Protein AF-M0BZZ7-F1 (afdb_monomer_lite)

Organism: NCBI:txid1230457

Sequence (233 aa):
MEDMFDFDESTEPDYEISSDYCPDCGGKVLTECRNCQSNIQIEYNGPPYPNLTHIPDFCDSCGESYPWVDPVESEKQREGDFIEIDDTDIDGHFYPELVYEINLCYRVKADQAVLVLNRKLIENLIVDILRSVFSMDEIKLFYDIDNNRTHRLSKLIDNMKSRRSEIEKYGPSLDEDFFRAVDDLKYRGDASAHTIEDNPSQEDLESKSELATDVAKILFRLRTEAKTAHRTH

Structure (mmCIF, N/CA/C/O backbone):
data_AF-M0BZZ7-F1
#
_entry.id   AF-M0BZZ7-F1
#
loop_
_atom_site.group_PDB
_atom_site.id
_atom_site.type_symbol
_atom_site.label_atom_id
_atom_site.label_alt_id
_atom_site.label_comp_id
_atom_site.label_asym_id
_atom_site.label_entity_id
_atom_site.label_seq_id
_atom_site.pdbx_PDB_ins_code
_atom_site.Cartn_x
_atom_site.Cartn_y
_atom_site.Cartn_z
_atom_site.occupancy
_atom_site.B_iso_or_equiv
_atom_site.auth_seq_id
_atom_site.auth_comp_id
_atom_site.auth_asym_id
_atom_site.auth_atom_id
_atom_site.pdbx_PDB_model_num
ATOM 1 N N . MET A 1 1 ? -34.023 -46.786 -45.439 1.00 38.22 1 MET A N 1
ATOM 2 C CA . MET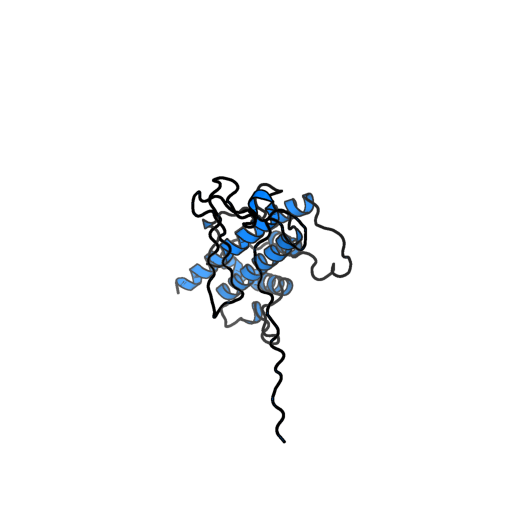 A 1 1 ? -32.734 -46.760 -46.145 1.00 38.22 1 MET A CA 1
ATOM 3 C C . MET A 1 1 ? -31.893 -45.814 -45.329 1.00 38.22 1 MET A C 1
ATOM 5 O O . MET A 1 1 ? -32.253 -44.651 -45.221 1.00 38.22 1 MET A O 1
ATOM 9 N N . GLU A 1 2 ? -31.008 -46.408 -44.542 1.00 38.56 2 GLU A N 1
ATOM 10 C CA . GLU A 1 2 ? -30.110 -45.740 -43.606 1.00 38.56 2 GLU A CA 1
ATOM 11 C C . GLU A 1 2 ? -28.989 -45.086 -44.414 1.00 38.56 2 GLU A C 1
ATOM 13 O O . GLU A 1 2 ? -28.354 -45.786 -45.190 1.00 38.56 2 GLU A O 1
ATOM 18 N N . ASP A 1 3 ? -28.753 -43.794 -44.216 1.00 36.62 3 ASP A N 1
ATOM 19 C CA . ASP A 1 3 ? -27.502 -43.110 -44.566 1.00 36.62 3 ASP A CA 1
ATOM 20 C C . ASP A 1 3 ? -27.155 -42.311 -43.299 1.00 36.62 3 ASP A C 1
ATOM 22 O O . ASP A 1 3 ? -27.855 -41.365 -42.942 1.00 36.62 3 ASP A O 1
ATOM 26 N N . MET A 1 4 ? -26.448 -42.913 -42.342 1.00 38.47 4 MET A N 1
ATOM 27 C CA . MET A 1 4 ? -24.990 -43.052 -42.248 1.00 38.47 4 MET A CA 1
ATOM 28 C C . MET A 1 4 ? -24.293 -41.686 -42.170 1.00 38.47 4 MET A C 1
ATOM 30 O O . MET A 1 4 ? -24.266 -40.912 -43.118 1.00 38.47 4 MET A O 1
ATOM 34 N N . PHE A 1 5 ? -23.807 -41.413 -40.960 1.00 41.47 5 PHE A N 1
ATOM 35 C CA . PHE A 1 5 ? -23.034 -40.256 -40.533 1.00 41.47 5 PHE A CA 1
ATOM 36 C C . PHE A 1 5 ? -21.806 -40.027 -41.424 1.00 41.47 5 PHE A C 1
ATOM 38 O O . PHE A 1 5 ? -20.986 -40.931 -41.532 1.00 41.47 5 PHE A O 1
ATOM 45 N N . ASP A 1 6 ? -21.625 -38.800 -41.913 1.00 37.53 6 ASP A N 1
ATOM 46 C CA . ASP A 1 6 ? -20.294 -38.223 -42.122 1.00 37.53 6 ASP A CA 1
ATOM 47 C C . ASP A 1 6 ? -20.111 -37.151 -41.044 1.00 37.53 6 ASP A C 1
ATOM 49 O O . ASP A 1 6 ? -20.591 -36.020 -41.148 1.00 37.53 6 ASP A O 1
ATOM 53 N N . PHE A 1 7 ? -19.504 -37.567 -39.932 1.00 38.31 7 PHE A N 1
ATOM 54 C CA . PHE A 1 7 ? -18.880 -36.648 -38.991 1.00 38.31 7 PHE A CA 1
ATOM 55 C C . PHE A 1 7 ? -17.643 -36.130 -39.723 1.00 38.31 7 PHE A C 1
ATOM 57 O O . PHE A 1 7 ? -16.728 -36.907 -39.981 1.00 38.31 7 PHE A O 1
ATOM 64 N N . ASP A 1 8 ? -17.659 -34.859 -40.120 1.00 38.16 8 ASP A N 1
ATOM 65 C CA . ASP A 1 8 ? -16.472 -34.165 -40.611 1.00 38.16 8 ASP A CA 1
ATOM 66 C C . ASP A 1 8 ? -15.436 -34.201 -39.481 1.00 38.16 8 ASP A C 1
ATOM 68 O O . ASP A 1 8 ? -15.545 -33.493 -38.476 1.00 38.16 8 ASP A O 1
ATOM 72 N N . GLU A 1 9 ? -14.518 -35.155 -39.594 1.00 43.09 9 GLU A N 1
ATOM 73 C CA . GLU A 1 9 ? -13.326 -35.290 -38.780 1.00 43.09 9 GLU A CA 1
ATOM 74 C C . GLU A 1 9 ? -12.488 -34.053 -39.086 1.00 43.09 9 GLU A C 1
ATOM 76 O O . GLU A 1 9 ? -11.687 -34.034 -40.019 1.00 43.09 9 GLU A O 1
ATOM 81 N N . SER A 1 10 ? -12.748 -32.976 -38.338 1.00 41.44 10 SER A N 1
ATOM 82 C CA . SER A 1 10 ? -11.927 -31.779 -38.351 1.00 41.44 10 SER A CA 1
ATOM 83 C C . SER A 1 10 ? -10.522 -32.214 -37.970 1.00 41.44 10 SER A C 1
ATOM 85 O O . SER A 1 10 ? -10.219 -32.389 -36.790 1.00 41.44 10 SER A O 1
ATOM 87 N N . THR A 1 11 ? -9.695 -32.451 -38.983 1.00 40.16 11 THR A N 1
ATOM 88 C CA . THR A 1 11 ? -8.266 -32.675 -38.857 1.00 40.16 11 THR A CA 1
ATOM 89 C C . THR A 1 11 ? -7.720 -31.501 -38.061 1.00 40.16 11 THR A C 1
ATOM 91 O O . THR A 1 11 ? -7.617 -30.388 -38.587 1.00 40.16 11 THR A O 1
ATOM 94 N N . GLU A 1 12 ? -7.448 -31.721 -36.774 1.00 46.97 12 GLU A N 1
ATOM 95 C CA . GLU A 1 12 ? -6.607 -30.806 -36.021 1.00 46.97 12 GLU A CA 1
ATOM 96 C C . GLU A 1 12 ? -5.313 -30.669 -36.827 1.00 46.97 12 GLU A C 1
ATOM 98 O O . GLU A 1 12 ? -4.784 -31.685 -37.292 1.00 46.97 12 GLU A O 1
ATOM 103 N N . PRO A 1 13 ? -4.842 -29.445 -37.107 1.00 37.53 13 PRO A N 1
ATOM 104 C CA . PRO A 1 13 ? -3.592 -29.297 -37.818 1.00 37.53 13 PRO A CA 1
ATOM 105 C C . PRO A 1 13 ? -2.507 -29.950 -36.963 1.00 37.53 13 PRO A C 1
ATOM 107 O O . PRO A 1 13 ? -2.201 -29.466 -35.873 1.00 37.53 13 PRO A O 1
ATOM 110 N N . ASP A 1 14 ? -1.949 -31.053 -37.464 1.00 37.12 14 ASP A N 1
ATOM 111 C CA . ASP A 1 14 ? -0.650 -31.555 -37.040 1.00 37.12 14 ASP A CA 1
ATOM 112 C C . ASP A 1 14 ? 0.314 -30.379 -37.205 1.00 37.12 14 ASP A C 1
ATOM 114 O O . ASP A 1 14 ? 0.729 -30.032 -38.314 1.00 37.12 14 ASP A O 1
ATOM 118 N N . TYR A 1 15 ? 0.617 -29.695 -36.103 1.00 44.78 15 TYR A N 1
ATOM 119 C CA . TYR A 1 15 ? 1.704 -28.735 -36.068 1.00 44.78 15 TYR A CA 1
ATOM 120 C C . TYR A 1 15 ? 2.994 -29.552 -36.163 1.00 44.78 15 TYR A C 1
ATOM 122 O O . TYR A 1 15 ? 3.644 -29.838 -35.159 1.00 44.78 15 TYR A O 1
ATOM 130 N N . GLU A 1 16 ? 3.370 -29.956 -37.378 1.00 41.53 16 GLU A N 1
ATOM 131 C CA . GLU A 1 16 ? 4.751 -30.303 -37.676 1.00 41.53 16 GLU A CA 1
ATOM 132 C C . GLU A 1 16 ? 5.584 -29.053 -37.371 1.00 41.53 16 GLU A C 1
ATOM 134 O O . GLU A 1 16 ? 5.691 -28.129 -38.179 1.00 41.53 16 GLU A O 1
ATOM 139 N N . ILE A 1 17 ? 6.169 -29.004 -36.171 1.00 50.66 17 ILE A N 1
ATOM 140 C CA . ILE A 1 17 ? 7.200 -28.035 -35.790 1.00 50.66 17 ILE A CA 1
ATOM 141 C C . ILE A 1 17 ? 8.468 -28.413 -36.575 1.00 50.66 17 ILE A C 1
ATOM 143 O O . ILE A 1 17 ? 9.428 -28.953 -36.039 1.00 50.66 17 ILE A O 1
ATOM 147 N N . SER A 1 18 ? 8.427 -28.220 -37.892 1.00 51.53 18 SER A N 1
ATOM 148 C CA . SER A 1 18 ? 9.493 -28.560 -38.840 1.00 51.53 18 SER A CA 1
ATOM 149 C C . SER A 1 18 ? 10.067 -27.318 -39.526 1.00 51.53 18 SER A C 1
ATOM 151 O O . SER A 1 18 ? 10.834 -27.436 -40.485 1.00 51.53 18 SER A O 1
ATOM 153 N N . SER A 1 19 ? 9.714 -26.113 -39.081 1.00 62.06 19 SER A N 1
ATOM 154 C CA . SER A 1 19 ? 10.318 -24.893 -39.604 1.00 62.06 19 SER A CA 1
ATOM 155 C C . SER A 1 19 ? 11.279 -24.289 -38.588 1.00 62.06 19 SER A C 1
ATOM 157 O O . SER A 1 19 ? 10.903 -23.944 -37.472 1.00 62.06 19 SER A O 1
ATOM 159 N N . ASP A 1 20 ? 12.516 -24.045 -39.031 1.00 78.19 20 ASP A N 1
ATOM 160 C CA . ASP A 1 20 ? 13.512 -23.221 -38.325 1.00 78.19 20 ASP A CA 1
ATOM 161 C C . ASP A 1 20 ? 13.026 -21.773 -38.079 1.00 78.19 20 ASP A C 1
ATOM 163 O O . ASP A 1 20 ? 13.721 -20.971 -37.454 1.00 78.19 20 ASP A O 1
ATOM 167 N N . TYR A 1 21 ? 11.831 -21.421 -38.563 1.00 81.06 21 TYR A N 1
ATOM 168 C CA . TYR A 1 21 ? 11.241 -20.091 -38.548 1.00 81.06 21 TYR A CA 1
ATOM 169 C C . TYR A 1 21 ? 9.755 -20.142 -38.172 1.00 81.06 21 TYR A C 1
ATOM 171 O O . TYR A 1 21 ? 9.046 -21.070 -38.547 1.00 81.06 21 TYR A O 1
ATOM 179 N N . CYS A 1 22 ? 9.273 -19.126 -37.463 1.00 74.25 22 CYS A N 1
ATOM 180 C CA . CYS A 1 22 ? 7.873 -18.947 -37.100 1.00 74.25 22 CYS A CA 1
ATOM 181 C C . CYS A 1 22 ? 7.016 -18.741 -38.364 1.00 74.25 22 CYS A C 1
ATOM 183 O O . CYS A 1 22 ? 7.342 -17.854 -39.160 1.00 74.25 22 CYS A O 1
ATOM 185 N N . PRO A 1 23 ? 5.923 -19.500 -38.553 1.00 73.56 23 PRO A N 1
ATOM 186 C CA . PRO A 1 23 ? 5.068 -19.374 -39.733 1.00 73.56 23 PRO A CA 1
ATOM 187 C C . PRO A 1 23 ? 4.336 -18.024 -39.807 1.00 73.56 23 PRO A C 1
ATOM 189 O O . PRO A 1 23 ? 4.059 -17.553 -40.908 1.00 73.56 23 PRO A O 1
ATOM 192 N N . ASP A 1 24 ? 4.082 -17.372 -38.667 1.00 71.62 24 ASP A N 1
ATOM 193 C CA . ASP A 1 24 ? 3.325 -16.114 -38.614 1.00 71.62 24 ASP A CA 1
ATOM 194 C C . ASP A 1 24 ? 4.187 -14.877 -38.897 1.00 71.62 24 ASP A C 1
ATOM 196 O O . ASP A 1 24 ? 3.752 -13.949 -39.579 1.00 71.62 24 ASP A O 1
ATOM 200 N N . CYS A 1 25 ? 5.416 -14.837 -38.368 1.00 81.94 25 CYS A N 1
ATOM 201 C CA . CYS A 1 25 ? 6.279 -13.651 -38.450 1.00 81.94 25 CYS A CA 1
ATOM 202 C C . CYS A 1 25 ? 7.596 -13.866 -39.211 1.00 81.94 25 CYS A C 1
ATOM 204 O O . CYS A 1 25 ? 8.321 -12.903 -39.457 1.00 81.94 25 CYS A O 1
ATOM 206 N N . GLY A 1 26 ? 7.939 -15.108 -39.570 1.00 81.50 26 GLY A N 1
ATOM 207 C CA . GLY A 1 26 ? 9.178 -15.451 -40.276 1.00 81.50 26 GLY A CA 1
ATOM 208 C C . GLY A 1 26 ? 10.458 -15.340 -39.438 1.00 81.50 26 GLY A C 1
ATOM 209 O O . GLY A 1 26 ? 11.553 -15.472 -39.982 1.00 81.50 26 GLY A O 1
ATOM 210 N N . GLY A 1 27 ? 10.361 -15.083 -38.129 1.00 78.31 27 GLY A N 1
ATOM 211 C CA . GLY A 1 27 ? 11.512 -15.034 -37.219 1.00 78.31 27 GLY A CA 1
ATOM 212 C C . GLY A 1 27 ? 12.055 -16.428 -36.892 1.00 78.31 27 GLY A C 1
ATOM 213 O O . GLY A 1 27 ? 11.283 -17.375 -36.824 1.00 78.31 27 GLY A O 1
ATOM 214 N N . LYS A 1 28 ? 13.370 -16.578 -36.678 1.00 82.75 28 LYS A N 1
ATOM 215 C CA . LYS A 1 28 ? 13.983 -17.880 -36.350 1.00 82.75 28 LYS A CA 1
ATOM 216 C C . LYS A 1 28 ? 13.464 -18.403 -35.002 1.00 82.75 28 LYS A C 1
ATOM 218 O O . LYS A 1 28 ? 13.494 -17.653 -34.025 1.00 82.75 28 LYS A O 1
ATOM 223 N N . VAL A 1 29 ? 13.026 -19.662 -34.936 1.00 82.81 29 VAL A N 1
ATOM 224 C CA . VAL A 1 29 ? 12.581 -20.272 -33.671 1.00 82.81 29 VAL A CA 1
ATOM 225 C C . VAL A 1 29 ? 13.766 -20.518 -32.736 1.00 82.81 29 VAL A C 1
ATOM 227 O O . VAL A 1 29 ? 14.888 -20.782 -33.179 1.00 82.81 29 VAL A O 1
ATOM 230 N N . LEU A 1 30 ? 13.531 -20.396 -31.429 1.00 83.62 30 LEU A N 1
ATOM 231 C CA . LEU A 1 30 ? 14.541 -20.683 -30.417 1.00 83.62 30 LEU A CA 1
ATOM 232 C C . LEU A 1 30 ? 14.447 -22.157 -30.008 1.00 83.62 30 LEU A C 1
ATOM 234 O O . LEU A 1 30 ? 13.528 -22.535 -29.291 1.00 83.62 30 LEU A O 1
ATOM 238 N N . THR A 1 31 ? 15.397 -22.973 -30.459 1.00 85.12 31 THR A N 1
ATOM 239 C CA . THR A 1 31 ? 15.482 -24.412 -30.137 1.00 85.12 31 THR A CA 1
ATOM 240 C C . THR A 1 31 ? 16.620 -24.748 -29.172 1.00 85.12 31 THR A C 1
ATOM 242 O O . THR A 1 31 ? 16.663 -25.845 -28.620 1.00 85.12 31 THR A O 1
ATOM 245 N N . GLU A 1 32 ? 17.527 -23.797 -28.930 1.00 89.25 32 GLU A N 1
ATOM 246 C CA . GLU A 1 32 ? 18.721 -23.949 -28.094 1.00 89.25 32 GLU A CA 1
ATOM 247 C C . GLU A 1 32 ? 18.892 -22.755 -27.143 1.00 89.25 32 GLU A C 1
ATOM 249 O O . GLU A 1 32 ? 18.519 -21.618 -27.453 1.00 89.25 32 GLU A O 1
ATOM 254 N N . CYS A 1 33 ? 19.499 -22.996 -25.981 1.00 86.56 33 CYS A N 1
ATOM 255 C CA . CYS A 1 33 ? 19.892 -21.948 -25.047 1.00 86.56 33 CYS A CA 1
ATOM 256 C C . CYS A 1 33 ? 20.929 -21.012 -25.685 1.00 86.56 33 CYS A C 1
ATOM 258 O O . CYS A 1 33 ? 21.978 -21.451 -26.150 1.00 86.56 33 CYS A O 1
ATOM 260 N N . ARG A 1 34 ? 20.689 -19.696 -25.640 1.00 88.50 34 ARG A N 1
ATOM 261 C CA . ARG A 1 34 ? 21.625 -18.701 -26.197 1.00 88.50 34 ARG A CA 1
ATOM 262 C C . ARG A 1 34 ? 22.960 -18.624 -25.447 1.00 88.50 34 ARG A C 1
ATOM 264 O O . ARG A 1 34 ? 23.932 -18.163 -26.036 1.00 88.50 34 ARG A O 1
ATOM 271 N N . ASN A 1 35 ? 23.000 -19.051 -24.182 1.00 90.81 35 ASN A N 1
ATOM 272 C CA . ASN A 1 35 ? 24.203 -19.013 -23.348 1.00 90.81 35 ASN A CA 1
ATOM 273 C C . ASN A 1 35 ? 25.066 -20.276 -23.532 1.00 90.81 35 ASN A C 1
ATOM 275 O O . ASN A 1 35 ? 26.229 -20.185 -23.914 1.00 90.81 35 ASN A O 1
ATOM 279 N N . CYS A 1 36 ? 24.495 -21.467 -23.317 1.00 92.38 36 CYS A N 1
ATOM 280 C CA . CYS A 1 36 ? 25.254 -22.726 -23.327 1.00 92.38 36 CYS A CA 1
ATOM 281 C C . CYS A 1 36 ? 24.997 -23.635 -24.540 1.00 92.38 36 CYS A C 1
ATOM 283 O O . CYS A 1 36 ? 25.601 -24.702 -24.620 1.00 92.38 36 CYS A O 1
ATOM 285 N N . GLN A 1 37 ? 24.121 -23.233 -25.469 1.00 92.31 37 GLN A N 1
ATOM 286 C CA . GLN A 1 37 ? 23.780 -23.972 -26.697 1.00 92.31 37 GLN A CA 1
ATOM 287 C C . GLN A 1 37 ? 23.136 -25.350 -26.467 1.00 92.31 37 GLN A C 1
ATOM 289 O O . GLN A 1 37 ? 22.999 -26.134 -27.401 1.00 92.31 37 GLN A O 1
ATOM 294 N N . SER A 1 38 ? 22.705 -25.672 -25.242 1.00 90.50 38 SER A N 1
ATOM 295 C CA . SER A 1 38 ? 21.942 -26.897 -24.996 1.00 90.50 38 SER A CA 1
ATOM 296 C C . SER A 1 38 ? 20.542 -26.795 -25.603 1.00 90.50 38 SER A C 1
ATOM 298 O O . SER A 1 38 ? 19.893 -25.750 -25.500 1.00 90.50 38 SER A O 1
ATOM 300 N N . ASN A 1 39 ? 20.049 -27.893 -26.176 1.00 88.31 39 ASN A N 1
ATOM 301 C CA . ASN A 1 39 ? 18.677 -27.980 -26.678 1.00 88.31 39 ASN A CA 1
ATOM 302 C C . ASN A 1 39 ? 17.661 -27.704 -25.566 1.00 88.31 39 ASN A C 1
ATOM 304 O O . ASN A 1 39 ? 17.775 -28.255 -24.468 1.00 88.31 39 ASN A O 1
ATOM 308 N N . ILE A 1 40 ? 16.657 -26.886 -25.874 1.00 83.81 40 ILE A N 1
ATOM 309 C CA . ILE A 1 40 ? 15.562 -26.570 -24.955 1.00 83.81 40 ILE A CA 1
ATOM 310 C C . ILE A 1 40 ? 14.683 -27.810 -24.815 1.00 83.81 40 ILE A C 1
ATOM 312 O O . ILE A 1 40 ? 14.158 -28.318 -25.806 1.00 83.81 40 ILE A O 1
ATOM 316 N N . GLN A 1 41 ? 14.556 -28.320 -23.591 1.00 78.69 41 GLN A N 1
ATOM 317 C CA . GLN A 1 41 ? 13.710 -29.472 -23.302 1.00 78.69 41 GLN A CA 1
ATOM 318 C C . GLN A 1 41 ? 12.286 -28.979 -23.053 1.00 78.69 41 GLN A C 1
ATOM 320 O O . GLN A 1 41 ? 12.012 -28.324 -22.054 1.00 78.69 41 GLN A O 1
ATOM 325 N N . ILE A 1 42 ? 11.378 -29.260 -23.983 1.00 68.50 42 ILE A N 1
ATOM 326 C CA . ILE A 1 42 ? 9.955 -28.971 -23.805 1.00 68.50 42 ILE A CA 1
ATOM 327 C C . ILE A 1 42 ? 9.288 -30.272 -23.369 1.00 68.50 42 ILE A C 1
ATOM 329 O O . ILE A 1 42 ? 9.230 -31.234 -24.138 1.00 68.50 42 ILE A O 1
ATOM 333 N N . GLU A 1 43 ? 8.798 -30.313 -22.132 1.00 61.66 43 GLU A N 1
ATOM 334 C CA . GLU A 1 43 ? 8.023 -31.452 -21.651 1.00 61.66 43 GLU A CA 1
ATOM 335 C C . GLU A 1 43 ? 6.611 -31.389 -22.241 1.00 61.66 43 GLU A C 1
ATOM 337 O O . GLU A 1 43 ? 5.784 -30.547 -21.876 1.00 61.66 43 GLU A O 1
ATOM 342 N N . TYR A 1 44 ? 6.325 -32.295 -23.177 1.00 57.00 44 TYR A N 1
ATOM 343 C CA . TYR A 1 44 ? 4.964 -32.522 -23.640 1.00 57.00 44 TYR A CA 1
ATOM 344 C C . TYR A 1 44 ? 4.215 -33.357 -22.601 1.00 57.00 44 TYR A C 1
ATOM 346 O O . TYR A 1 44 ? 4.309 -34.587 -22.564 1.00 57.00 44 TYR A O 1
ATOM 354 N N . ASN A 1 45 ? 3.452 -32.678 -21.751 1.00 54.94 45 ASN A N 1
ATOM 355 C CA . ASN A 1 45 ? 2.503 -33.328 -20.864 1.00 54.94 45 ASN A CA 1
ATOM 356 C C . ASN A 1 45 ? 1.252 -33.667 -21.679 1.00 54.94 45 ASN A C 1
ATOM 358 O O . ASN A 1 45 ? 0.381 -32.825 -21.880 1.00 54.94 45 ASN A O 1
ATOM 362 N N . GLY A 1 46 ? 1.197 -34.897 -22.197 1.00 50.62 46 GLY A N 1
ATOM 363 C CA . GLY A 1 46 ? 0.045 -35.408 -22.942 1.00 50.62 46 GLY A CA 1
ATOM 364 C C . GLY A 1 46 ? -1.291 -35.299 -22.180 1.00 50.62 46 GLY A C 1
ATOM 365 O O . GLY A 1 46 ? -1.329 -34.891 -21.015 1.00 50.62 46 GLY A O 1
ATOM 366 N N . PRO A 1 47 ? -2.423 -35.659 -22.816 1.00 47.06 47 PRO A N 1
ATOM 367 C CA . PRO A 1 47 ? -3.758 -35.519 -22.228 1.00 47.06 47 PRO A CA 1
ATOM 368 C C . PRO A 1 47 ? -3.840 -36.083 -20.792 1.00 47.06 47 PRO A C 1
ATOM 370 O O . PRO A 1 47 ? -3.267 -37.139 -20.512 1.00 47.06 47 PRO A O 1
ATOM 373 N N . PRO A 1 48 ? -4.550 -35.393 -19.873 1.00 49.72 48 PRO A N 1
ATOM 374 C CA . PRO A 1 48 ? -5.762 -34.611 -20.135 1.00 49.72 48 PRO A CA 1
ATOM 375 C C . PRO A 1 48 ? -5.554 -33.095 -20.293 1.00 49.72 48 PRO A C 1
ATOM 377 O O . PRO A 1 48 ? -6.541 -32.364 -20.331 1.00 49.72 48 PRO A O 1
ATOM 380 N N . TYR A 1 49 ? -4.313 -32.612 -20.402 1.00 50.25 49 TYR A N 1
ATOM 381 C CA . TYR A 1 49 ? -4.014 -31.179 -20.506 1.00 50.25 49 TYR A CA 1
ATOM 382 C C . TYR A 1 49 ? -3.379 -30.800 -21.858 1.00 50.25 49 TYR A C 1
ATOM 384 O O . TYR A 1 49 ? -2.245 -30.334 -21.882 1.00 50.25 49 TYR A O 1
ATOM 392 N N . PRO A 1 50 ? -4.097 -30.940 -22.992 1.00 45.44 50 PRO A N 1
ATOM 393 C CA . PRO A 1 50 ? -3.549 -30.665 -24.329 1.00 45.44 50 PRO A CA 1
ATOM 394 C C . PRO A 1 50 ? -3.088 -29.209 -24.538 1.00 45.44 50 PRO A C 1
ATOM 396 O O . PRO A 1 50 ? -2.380 -28.930 -25.496 1.00 45.44 50 PRO A O 1
ATOM 399 N N . ASN A 1 51 ? -3.448 -28.293 -23.630 1.00 49.69 51 ASN A N 1
ATOM 400 C CA . ASN A 1 51 ? -3.132 -26.865 -23.715 1.00 49.69 51 ASN A CA 1
ATOM 401 C C . ASN A 1 51 ? -2.045 -26.398 -22.728 1.00 49.69 51 ASN A C 1
ATOM 403 O O . ASN A 1 51 ? -1.846 -25.194 -22.585 1.00 49.69 51 ASN A O 1
ATOM 407 N N . LEU A 1 52 ? -1.373 -27.306 -22.012 1.00 46.31 52 LEU A N 1
ATOM 408 C CA . LEU A 1 52 ? -0.296 -26.953 -21.080 1.00 46.31 52 LEU A CA 1
ATOM 409 C C . LEU A 1 52 ? 1.037 -27.519 -21.570 1.00 46.31 52 LEU A C 1
ATOM 411 O O . LEU A 1 52 ? 1.605 -28.435 -20.977 1.00 46.31 52 LEU A O 1
ATOM 415 N N . THR A 1 53 ? 1.553 -26.946 -22.655 1.00 57.91 53 THR A N 1
ATOM 416 C CA . THR A 1 53 ? 2.976 -27.064 -22.974 1.00 57.91 53 THR A CA 1
ATOM 417 C C . THR A 1 53 ? 3.746 -26.347 -21.867 1.00 57.91 53 THR A C 1
ATOM 419 O O . THR A 1 53 ? 3.675 -25.122 -21.766 1.00 57.91 53 THR A O 1
ATOM 422 N N . HIS A 1 54 ? 4.439 -27.090 -21.000 1.00 66.38 54 HIS A N 1
ATOM 423 C CA . HIS A 1 54 ? 5.295 -26.477 -19.988 1.00 66.38 54 HIS A CA 1
ATOM 424 C C . HIS A 1 54 ? 6.575 -26.005 -20.679 1.00 66.38 54 HIS A C 1
ATOM 426 O O . HIS A 1 54 ? 7.498 -26.783 -20.920 1.00 66.38 54 HIS A O 1
ATOM 432 N N . ILE A 1 55 ? 6.597 -24.731 -21.063 1.00 75.38 55 ILE A N 1
ATOM 433 C CA . ILE A 1 55 ? 7.802 -24.088 -21.574 1.00 75.38 55 ILE A CA 1
ATOM 434 C C . ILE A 1 55 ? 8.698 -23.810 -20.356 1.00 75.38 55 ILE A C 1
ATOM 436 O O . ILE A 1 55 ? 8.240 -23.134 -19.436 1.00 75.38 55 ILE A O 1
ATOM 440 N N . PRO A 1 56 ? 9.931 -24.345 -20.294 1.00 80.00 56 PRO A N 1
ATOM 441 C CA . PRO A 1 56 ? 10.802 -24.141 -19.143 1.00 80.00 56 PRO A CA 1
ATOM 442 C C . PRO A 1 56 ? 11.211 -22.673 -19.033 1.00 80.00 56 PRO A C 1
ATOM 444 O O . PRO A 1 56 ? 11.527 -22.035 -20.035 1.00 80.00 56 PRO A O 1
ATOM 447 N N . ASP A 1 57 ? 11.254 -22.150 -17.814 1.00 83.75 57 ASP A N 1
ATOM 448 C CA . ASP A 1 57 ? 11.707 -20.785 -17.548 1.00 83.75 57 ASP A CA 1
ATOM 449 C C . ASP A 1 57 ? 13.244 -20.674 -17.639 1.00 83.75 57 ASP A C 1
ATOM 451 O O . ASP A 1 57 ? 13.814 -19.755 -18.232 1.00 83.75 57 ASP A O 1
ATOM 455 N N . PHE A 1 58 ? 13.952 -21.674 -17.125 1.00 87.69 58 PHE A N 1
ATOM 456 C CA . PHE A 1 58 ? 15.410 -21.676 -17.063 1.00 87.69 58 PHE A CA 1
ATOM 457 C C . PHE A 1 58 ? 15.987 -22.843 -17.849 1.00 87.69 58 PHE A C 1
ATOM 459 O O . PHE A 1 58 ? 15.376 -23.900 -17.983 1.00 87.69 58 PHE A O 1
ATOM 466 N N . CYS A 1 59 ? 17.198 -22.657 -18.360 1.00 87.25 59 CYS A N 1
ATOM 467 C CA . CYS A 1 59 ? 17.933 -23.704 -19.042 1.00 87.25 59 CYS A CA 1
ATOM 468 C C . CYS A 1 59 ? 18.352 -24.811 -18.065 1.00 87.25 59 CYS A C 1
ATOM 470 O O . CYS A 1 59 ? 19.146 -24.559 -17.160 1.00 87.25 59 CYS A O 1
ATOM 472 N N . ASP A 1 60 ? 17.940 -26.056 -18.312 1.00 86.25 60 ASP A N 1
ATOM 473 C CA . ASP A 1 60 ? 18.303 -27.213 -17.472 1.00 86.25 60 ASP A CA 1
ATOM 474 C C . ASP A 1 60 ? 19.815 -27.467 -17.384 1.00 86.25 60 ASP A C 1
ATOM 476 O O . ASP A 1 60 ? 20.304 -28.081 -16.437 1.00 86.25 60 ASP A O 1
ATOM 480 N N . SER A 1 61 ? 20.576 -27.020 -18.388 1.00 90.38 61 SER A N 1
ATOM 481 C CA . SER A 1 61 ? 22.023 -27.252 -18.445 1.00 90.38 61 SER A CA 1
ATOM 482 C C . SER A 1 61 ? 22.843 -26.173 -17.739 1.00 90.38 61 SER A C 1
ATOM 484 O O . SER A 1 61 ? 23.866 -26.497 -17.139 1.00 90.38 61 SER A O 1
ATOM 486 N N . CYS A 1 62 ? 22.453 -24.896 -17.830 1.00 90.75 62 CYS A N 1
ATOM 487 C CA . CYS A 1 62 ? 23.257 -23.786 -17.293 1.00 90.75 62 CYS A CA 1
ATOM 488 C C . CYS A 1 62 ? 22.520 -22.854 -16.324 1.00 90.75 62 CYS A C 1
ATOM 490 O O . CYS A 1 62 ? 23.162 -21.984 -15.745 1.00 90.75 62 CYS A O 1
ATOM 492 N N . GLY A 1 63 ? 21.209 -23.016 -16.146 1.00 86.31 63 GLY A N 1
ATOM 493 C CA . GLY A 1 63 ? 20.382 -22.194 -15.261 1.00 86.31 63 GLY A CA 1
ATOM 494 C C . GLY A 1 63 ? 20.073 -20.786 -15.778 1.00 86.31 63 GLY A C 1
ATOM 495 O O . GLY A 1 63 ? 19.418 -20.026 -15.074 1.00 86.31 63 GLY A O 1
ATOM 496 N N . GLU A 1 64 ? 20.523 -20.425 -16.984 1.00 86.44 64 GLU A N 1
ATOM 497 C CA . GLU A 1 64 ? 20.203 -19.127 -17.591 1.00 86.44 64 GLU A CA 1
ATOM 498 C C . GLU A 1 64 ? 18.703 -19.029 -17.872 1.00 86.44 64 GLU A C 1
ATOM 500 O O . GLU A 1 64 ? 18.112 -19.984 -18.383 1.00 86.44 64 GLU A O 1
ATOM 505 N N . SER A 1 65 ? 18.102 -17.876 -17.590 1.00 85.31 65 SER A N 1
ATOM 506 C CA . SER A 1 65 ? 16.720 -17.600 -17.969 1.00 85.31 65 SER A CA 1
ATOM 507 C C . SER A 1 65 ? 16.564 -17.555 -19.492 1.00 85.31 65 SER A C 1
ATOM 509 O O . SER A 1 65 ? 17.414 -17.041 -20.227 1.00 85.31 65 SER A O 1
ATOM 511 N N . TYR A 1 66 ? 15.463 -18.105 -19.994 1.00 85.25 66 TYR A N 1
ATOM 512 C CA . TYR A 1 66 ? 15.107 -17.964 -21.401 1.00 85.25 66 TYR A CA 1
ATOM 513 C C . TYR A 1 66 ? 14.496 -16.586 -21.695 1.00 85.25 66 TYR A C 1
ATOM 515 O O . TYR A 1 66 ? 14.004 -15.929 -20.786 1.00 85.25 66 TYR A O 1
ATOM 523 N N . PRO A 1 67 ? 14.465 -16.130 -22.965 1.00 75.38 67 PRO A N 1
ATOM 524 C CA . PRO A 1 67 ? 13.971 -14.791 -23.307 1.00 75.38 67 PRO A CA 1
ATOM 525 C C . PRO A 1 67 ? 12.497 -14.513 -22.969 1.00 75.38 67 PRO A C 1
ATOM 527 O O . PRO A 1 67 ? 12.097 -13.357 -22.988 1.00 75.38 67 PRO A O 1
ATOM 530 N N . TRP A 1 68 ? 11.686 -15.552 -22.743 1.00 75.62 68 TRP A N 1
ATOM 531 C CA . TRP A 1 68 ? 10.288 -15.423 -22.307 1.00 75.62 68 TRP A CA 1
ATOM 532 C C . TRP A 1 68 ? 10.131 -15.402 -20.790 1.00 75.62 68 TRP A C 1
ATOM 534 O O . TRP A 1 68 ? 9.061 -15.039 -20.307 1.00 75.62 68 TRP A O 1
ATOM 544 N N . VAL A 1 69 ? 11.173 -15.779 -20.044 1.00 75.25 69 VAL A N 1
ATOM 545 C CA . VAL A 1 69 ? 11.264 -15.405 -18.637 1.00 75.25 69 VAL A CA 1
ATOM 546 C C . VAL A 1 69 ? 11.569 -13.939 -18.650 1.00 75.25 69 VAL A C 1
ATOM 548 O O . VAL A 1 69 ? 12.726 -13.546 -18.754 1.00 75.25 69 VAL A O 1
ATOM 551 N N . ASP A 1 70 ? 10.493 -13.168 -18.645 1.00 62.22 70 ASP A N 1
ATOM 552 C CA . ASP A 1 70 ? 10.496 -11.728 -18.525 1.00 62.22 70 ASP A CA 1
ATOM 553 C C . ASP A 1 70 ? 11.274 -11.388 -17.250 1.00 62.22 70 ASP A C 1
ATOM 555 O O . ASP A 1 70 ? 10.749 -11.554 -16.139 1.00 62.22 70 ASP A O 1
ATOM 559 N N . PRO A 1 71 ? 12.560 -10.998 -17.337 1.00 62.84 71 PRO A N 1
ATOM 560 C CA . PRO A 1 71 ? 13.225 -10.485 -16.177 1.00 62.84 71 PRO A CA 1
ATOM 561 C C . PRO A 1 71 ? 12.609 -9.105 -16.083 1.00 62.84 71 PRO A C 1
ATOM 563 O O . PRO A 1 71 ? 13.051 -8.170 -16.738 1.00 62.84 71 PRO A O 1
ATOM 566 N N . VAL A 1 72 ? 11.605 -8.940 -15.238 1.00 62.66 72 VAL A N 1
ATOM 567 C CA . VAL A 1 72 ? 11.147 -7.601 -14.863 1.00 62.66 72 VAL A CA 1
ATOM 568 C C . VAL A 1 72 ? 12.355 -6.724 -14.444 1.00 62.66 72 VAL A C 1
ATOM 570 O O . VAL A 1 72 ? 12.341 -5.507 -14.579 1.00 62.66 72 VAL A O 1
ATOM 573 N N . GLU A 1 73 ? 13.456 -7.376 -14.044 1.00 64.06 73 GLU A N 1
ATOM 574 C CA . GLU A 1 73 ? 14.837 -6.893 -13.956 1.00 64.06 73 GLU A CA 1
ATOM 575 C C . GLU A 1 73 ? 15.439 -6.229 -15.221 1.00 64.06 73 GLU A C 1
ATOM 577 O O . GLU A 1 73 ? 16.026 -5.159 -15.092 1.00 64.06 73 GLU A O 1
ATOM 582 N N . SER A 1 74 ? 15.331 -6.799 -16.430 1.00 68.12 74 SER A N 1
ATOM 583 C CA . SER A 1 74 ? 15.824 -6.175 -17.675 1.00 68.12 74 SER A CA 1
ATOM 584 C C . SER A 1 74 ? 14.967 -5.003 -18.141 1.00 68.12 74 SER A C 1
ATOM 586 O O . SER A 1 74 ? 15.463 -4.140 -18.862 1.00 68.12 74 SER A O 1
ATOM 588 N N . GLU A 1 75 ? 13.707 -4.958 -17.706 1.00 76.81 75 GLU A N 1
ATOM 589 C CA . GLU A 1 75 ? 12.769 -3.863 -17.973 1.00 76.81 75 GLU A CA 1
ATOM 590 C C . GLU A 1 75 ? 12.817 -2.762 -16.898 1.00 76.81 75 GLU A C 1
ATOM 592 O O . GLU A 1 75 ? 12.059 -1.786 -16.962 1.00 76.81 75 GLU A O 1
ATOM 597 N N . LYS A 1 76 ? 13.715 -2.879 -15.906 1.00 82.81 76 LYS A N 1
ATOM 598 C CA . LYS A 1 76 ? 13.918 -1.833 -14.901 1.00 82.81 76 LYS A CA 1
ATOM 599 C C . LYS A 1 76 ? 14.394 -0.546 -15.556 1.00 82.81 76 LYS A C 1
ATOM 601 O O . LYS A 1 76 ? 15.419 -0.472 -16.227 1.00 82.81 76 LYS A O 1
ATOM 606 N N . GLN A 1 77 ? 13.630 0.500 -15.298 1.00 86.50 77 GLN A N 1
ATOM 607 C CA . GLN A 1 77 ? 13.824 1.853 -15.794 1.00 86.50 77 GLN A CA 1
ATOM 608 C C . GLN A 1 77 ? 13.921 2.888 -14.663 1.00 86.50 77 GLN A C 1
ATOM 610 O O . GLN A 1 77 ? 14.184 4.061 -14.948 1.00 86.50 77 GLN A O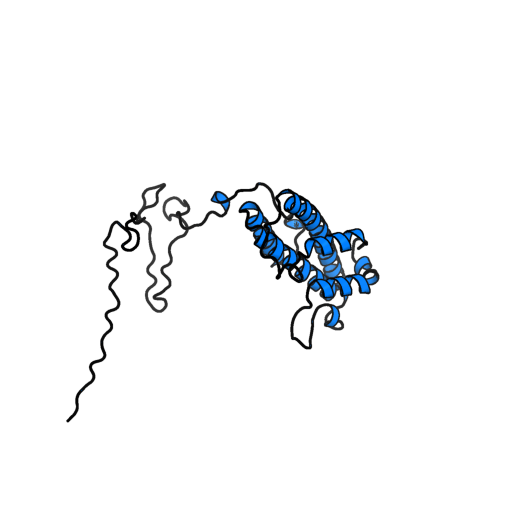 1
ATOM 615 N N . ARG A 1 78 ? 13.682 2.489 -13.406 1.00 89.06 78 ARG A N 1
ATOM 616 C CA . ARG A 1 78 ? 13.935 3.280 -12.194 1.00 89.06 78 ARG A CA 1
ATOM 617 C C . ARG A 1 78 ? 14.693 2.456 -11.159 1.00 89.06 78 ARG A C 1
ATOM 619 O O . ARG A 1 78 ? 14.471 1.253 -11.032 1.00 89.06 78 ARG A O 1
ATOM 626 N N . GLU A 1 79 ? 15.537 3.151 -10.408 1.00 90.62 79 GLU A N 1
ATOM 627 C CA . GLU A 1 79 ? 16.176 2.641 -9.197 1.00 90.62 79 GLU A CA 1
ATOM 628 C C . GLU A 1 79 ? 15.294 2.907 -7.972 1.00 90.62 79 GLU A C 1
ATOM 630 O O . GLU A 1 79 ? 14.446 3.803 -7.989 1.00 90.62 79 GLU A O 1
ATOM 635 N N . GLY A 1 80 ? 15.544 2.156 -6.900 1.00 91.81 80 GLY A N 1
ATOM 636 C CA . GLY A 1 80 ? 14.828 2.299 -5.635 1.00 91.81 80 GLY A CA 1
ATOM 637 C C . GLY A 1 80 ? 13.415 1.720 -5.653 1.00 91.81 80 GLY A C 1
ATOM 638 O O . GLY A 1 80 ? 12.991 1.059 -6.605 1.00 91.81 80 GLY A O 1
ATOM 639 N N . ASP A 1 81 ? 12.703 1.983 -4.564 1.00 95.62 81 ASP A N 1
ATOM 640 C CA . ASP A 1 81 ? 11.383 1.443 -4.271 1.00 95.62 81 ASP A CA 1
ATOM 641 C C . ASP A 1 81 ? 10.371 2.582 -4.125 1.00 95.62 81 ASP A C 1
ATOM 643 O O . ASP A 1 81 ? 10.718 3.689 -3.728 1.00 95.62 81 ASP A O 1
ATOM 647 N N . PHE A 1 82 ? 9.103 2.321 -4.447 1.00 96.88 82 PHE A N 1
ATOM 648 C CA . PHE A 1 82 ? 8.043 3.309 -4.228 1.00 96.88 82 PHE A CA 1
ATOM 649 C C . PHE A 1 82 ? 7.641 3.386 -2.752 1.00 96.88 82 PHE A C 1
ATOM 651 O O . PHE A 1 82 ? 7.263 4.450 -2.263 1.00 96.88 82 PHE A O 1
ATOM 658 N N . ILE A 1 83 ? 7.696 2.250 -2.055 1.00 97.31 83 ILE A N 1
ATOM 659 C CA . ILE A 1 83 ? 7.472 2.133 -0.617 1.00 97.31 83 ILE A CA 1
ATOM 660 C C . ILE A 1 83 ? 8.773 1.644 0.013 1.00 97.31 83 ILE A C 1
ATOM 662 O O . ILE A 1 83 ? 9.099 0.459 -0.066 1.00 97.31 83 ILE A O 1
ATOM 666 N N . GLU A 1 84 ? 9.496 2.557 0.657 1.00 96.62 84 GLU A N 1
ATOM 667 C CA . GLU A 1 84 ? 10.771 2.273 1.318 1.00 96.62 84 GLU A CA 1
ATOM 668 C C . GLU A 1 84 ? 10.546 1.804 2.767 1.00 96.62 84 GLU A C 1
ATOM 670 O O . GLU A 1 84 ? 10.670 2.565 3.739 1.00 96.62 84 GLU A O 1
ATOM 675 N N . ILE A 1 85 ? 10.180 0.532 2.924 1.00 94.06 85 ILE A N 1
ATOM 676 C CA . ILE A 1 85 ? 9.951 -0.127 4.216 1.00 94.06 85 ILE A CA 1
ATOM 677 C C . ILE A 1 85 ? 10.745 -1.436 4.290 1.00 94.06 85 ILE A C 1
ATOM 679 O O . ILE A 1 85 ? 10.897 -2.123 3.285 1.00 94.06 85 ILE A O 1
ATOM 683 N N . ASP A 1 86 ? 11.269 -1.767 5.470 1.00 90.38 86 ASP A N 1
ATOM 684 C CA . ASP A 1 86 ? 11.990 -3.022 5.684 1.00 90.38 86 ASP A CA 1
ATOM 685 C C . ASP A 1 86 ? 11.003 -4.198 5.739 1.00 90.38 86 ASP A C 1
ATOM 687 O O . ASP A 1 86 ? 9.957 -4.099 6.383 1.00 90.38 86 ASP A O 1
ATOM 691 N N . ASP A 1 87 ? 11.335 -5.326 5.105 1.00 86.50 87 ASP A N 1
ATOM 692 C CA . ASP A 1 87 ? 10.485 -6.524 5.091 1.00 86.50 87 ASP A CA 1
ATOM 693 C C . ASP A 1 87 ? 10.127 -7.016 6.505 1.00 86.50 87 ASP A C 1
ATOM 695 O O . ASP A 1 87 ? 9.060 -7.595 6.713 1.00 86.50 87 ASP A O 1
ATOM 699 N N . THR A 1 88 ? 10.990 -6.776 7.500 1.00 87.44 88 THR A N 1
ATOM 700 C CA . THR A 1 88 ? 10.732 -7.144 8.901 1.00 87.44 88 THR A CA 1
ATOM 701 C C . THR A 1 88 ? 9.658 -6.285 9.571 1.00 87.44 88 THR A C 1
ATOM 703 O O . THR A 1 88 ? 9.056 -6.735 10.550 1.00 87.44 88 THR A O 1
ATOM 706 N N . ASP A 1 89 ? 9.365 -5.104 9.022 1.00 88.56 89 ASP A N 1
ATOM 707 C CA . ASP A 1 89 ? 8.292 -4.213 9.469 1.00 88.56 89 ASP A CA 1
ATOM 708 C C . ASP A 1 89 ? 6.947 -4.518 8.773 1.00 88.56 89 ASP A C 1
ATOM 710 O O . ASP A 1 89 ? 5.914 -3.940 9.129 1.00 88.56 89 ASP A O 1
ATOM 714 N N . ILE A 1 90 ? 6.927 -5.441 7.801 1.00 89.50 90 ILE A N 1
ATOM 715 C CA . ILE A 1 90 ? 5.729 -5.850 7.059 1.00 89.50 90 ILE A CA 1
ATOM 716 C C . ILE A 1 90 ? 5.181 -7.163 7.633 1.00 89.50 90 ILE A C 1
ATOM 718 O O . ILE A 1 90 ? 5.699 -8.251 7.385 1.00 89.50 90 ILE A O 1
ATOM 722 N N . ASP A 1 91 ? 4.067 -7.097 8.366 1.00 82.75 91 ASP A N 1
ATOM 723 C CA . ASP A 1 91 ? 3.474 -8.279 8.992 1.00 82.75 91 ASP A CA 1
ATOM 724 C C . ASP A 1 91 ? 2.330 -8.923 8.172 1.00 82.75 91 ASP A C 1
ATOM 726 O O . ASP A 1 91 ? 1.447 -8.282 7.591 1.00 82.75 91 ASP A O 1
ATOM 730 N N . GLY A 1 92 ? 2.257 -10.256 8.207 1.00 81.38 92 GLY A N 1
ATOM 731 C CA . GLY A 1 92 ? 1.205 -11.051 7.563 1.00 81.38 92 GLY A CA 1
ATOM 732 C C . GLY A 1 92 ? 1.579 -11.582 6.178 1.00 81.38 92 GLY A C 1
ATOM 733 O O . GLY A 1 92 ? 2.507 -11.116 5.542 1.00 81.38 92 GLY A O 1
ATOM 734 N N . HIS A 1 93 ? 0.845 -12.593 5.713 1.00 80.44 93 HIS A N 1
ATOM 735 C CA . HIS A 1 93 ? 1.259 -13.384 4.546 1.00 80.44 93 HIS A CA 1
ATOM 736 C C . HIS A 1 93 ? 1.076 -12.684 3.194 1.00 80.44 93 HIS A C 1
ATOM 738 O O . HIS A 1 93 ? 1.779 -13.013 2.255 1.00 80.44 93 HIS A O 1
ATOM 744 N N . PHE A 1 94 ? 0.137 -11.742 3.094 1.00 87.44 94 PHE A N 1
ATOM 745 C CA . PHE A 1 94 ? -0.238 -11.109 1.823 1.00 87.44 94 PHE A CA 1
ATOM 746 C C . PHE A 1 94 ? 0.507 -9.793 1.542 1.00 87.44 94 PHE A C 1
ATOM 748 O O . PHE A 1 94 ? 0.687 -9.404 0.395 1.00 87.44 94 PHE A O 1
ATOM 755 N N . TYR A 1 95 ? 0.916 -9.071 2.587 1.00 93.62 95 TYR A N 1
ATOM 756 C CA . TYR A 1 95 ? 1.446 -7.714 2.438 1.00 93.62 95 TYR A CA 1
ATOM 757 C C . TYR A 1 95 ? 2.863 -7.635 1.859 1.00 93.62 95 TYR A C 1
ATOM 759 O O . TYR A 1 95 ? 3.072 -6.738 1.046 1.00 93.62 95 TYR A O 1
ATOM 767 N N . PRO A 1 96 ? 3.807 -8.534 2.205 1.00 92.44 96 PRO A N 1
ATOM 768 C CA . PRO A 1 96 ? 5.137 -8.518 1.597 1.00 92.44 96 PRO A CA 1
ATOM 769 C C . PRO A 1 96 ? 5.075 -8.657 0.073 1.00 92.44 96 PRO A C 1
ATOM 771 O O . PRO A 1 96 ? 5.724 -7.903 -0.641 1.00 92.44 96 PRO A O 1
ATOM 774 N N . GLU A 1 97 ? 4.220 -9.554 -0.427 1.00 89.44 97 GLU A N 1
ATOM 775 C CA . GLU A 1 97 ? 4.019 -9.754 -1.866 1.00 89.44 97 GLU A CA 1
ATOM 776 C C . GLU A 1 97 ? 3.401 -8.517 -2.531 1.00 89.44 97 GLU A C 1
ATOM 778 O O . GLU A 1 97 ? 3.923 -8.038 -3.531 1.00 89.44 97 GLU A O 1
ATOM 783 N N . LEU A 1 98 ? 2.366 -7.913 -1.934 1.00 94.62 98 LEU A N 1
ATOM 784 C CA . LEU A 1 98 ? 1.773 -6.686 -2.477 1.00 94.62 98 LEU A CA 1
ATOM 785 C C . LEU A 1 98 ? 2.762 -5.503 -2.497 1.00 94.62 98 LEU A C 1
ATOM 787 O O . LEU A 1 98 ? 2.786 -4.740 -3.460 1.00 94.62 98 LEU A O 1
ATOM 791 N N . VAL A 1 99 ? 3.573 -5.322 -1.448 1.00 96.44 99 VAL A N 1
ATOM 792 C CA . VAL A 1 99 ? 4.607 -4.268 -1.414 1.00 96.44 99 VAL A CA 1
ATOM 793 C C . VAL A 1 99 ? 5.677 -4.537 -2.471 1.00 96.44 99 VAL A C 1
ATOM 795 O O . VAL A 1 99 ? 6.052 -3.623 -3.208 1.00 96.44 99 VAL A O 1
ATOM 798 N N . TYR A 1 100 ? 6.101 -5.794 -2.613 1.00 93.69 100 TYR A N 1
ATOM 799 C CA . TYR A 1 100 ? 7.006 -6.211 -3.677 1.00 93.69 100 TYR A CA 1
ATOM 800 C C . TYR A 1 100 ? 6.440 -5.887 -5.068 1.00 93.69 100 TYR A C 1
ATOM 802 O O . TYR A 1 100 ? 7.142 -5.279 -5.874 1.00 93.69 100 TYR A O 1
ATOM 810 N N . GLU A 1 101 ? 5.173 -6.209 -5.342 1.00 94.25 101 GLU A N 1
ATOM 811 C CA . GLU A 1 101 ? 4.502 -5.904 -6.614 1.00 94.25 101 GLU A CA 1
ATOM 812 C C . GLU A 1 101 ? 4.424 -4.396 -6.892 1.00 94.25 101 GLU A C 1
ATOM 814 O O . GLU A 1 101 ? 4.670 -3.960 -8.020 1.00 94.25 101 GLU A O 1
ATOM 819 N N . ILE A 1 102 ? 4.124 -3.581 -5.874 1.00 96.19 102 ILE A N 1
ATOM 820 C CA . ILE A 1 102 ? 4.114 -2.113 -5.985 1.00 96.19 102 ILE A CA 1
ATOM 821 C C . ILE A 1 102 ? 5.501 -1.604 -6.395 1.00 96.19 102 ILE A C 1
ATOM 823 O O . ILE A 1 102 ? 5.629 -0.848 -7.363 1.00 96.19 102 ILE A O 1
ATOM 827 N N . ASN A 1 103 ? 6.544 -2.046 -5.692 1.00 95.94 103 ASN A N 1
ATOM 828 C CA . ASN A 1 103 ? 7.925 -1.639 -5.948 1.00 95.94 103 ASN A CA 1
ATOM 829 C C . ASN A 1 103 ? 8.437 -2.172 -7.293 1.00 95.94 103 ASN A C 1
ATOM 831 O O . ASN A 1 103 ? 9.206 -1.514 -7.994 1.00 95.94 103 ASN A O 1
ATOM 835 N N . LEU A 1 104 ? 7.980 -3.349 -7.710 1.00 93.88 104 LEU A N 1
ATOM 836 C CA . LEU A 1 104 ? 8.248 -3.896 -9.031 1.00 93.88 104 LEU A CA 1
ATOM 837 C C . LEU A 1 104 ? 7.635 -3.024 -10.135 1.00 93.88 104 LEU A C 1
ATOM 839 O O . LEU A 1 104 ? 8.358 -2.590 -11.031 1.00 93.88 104 LEU A O 1
ATOM 843 N N . CYS A 1 105 ? 6.344 -2.691 -10.024 1.00 93.88 105 CYS A N 1
ATOM 844 C CA . CYS A 1 105 ? 5.650 -1.804 -10.961 1.00 93.88 105 CYS A CA 1
ATOM 845 C C . CYS A 1 105 ? 6.345 -0.442 -11.077 1.00 93.88 105 CYS A C 1
ATOM 847 O O . CYS A 1 105 ? 6.471 0.107 -12.173 1.00 93.88 105 CYS A O 1
ATOM 849 N N . TYR A 1 106 ? 6.830 0.094 -9.956 1.00 94.50 106 TYR A N 1
ATOM 850 C CA . TYR A 1 106 ? 7.545 1.366 -9.927 1.00 94.50 106 TYR A CA 1
ATOM 851 C C . TYR A 1 106 ? 8.852 1.319 -10.713 1.00 94.50 106 TYR A C 1
ATOM 853 O O . TYR A 1 106 ? 9.112 2.209 -11.533 1.00 94.50 106 TYR A O 1
ATOM 861 N N . ARG A 1 107 ? 9.638 0.255 -10.514 1.00 93.12 107 ARG A N 1
ATOM 862 C CA . ARG A 1 107 ? 10.923 0.066 -11.192 1.00 93.12 107 ARG A CA 1
ATOM 863 C C . ARG A 1 107 ? 10.770 -0.081 -12.701 1.00 93.12 107 ARG A C 1
ATOM 865 O O . ARG A 1 107 ? 11.634 0.399 -13.424 1.00 93.12 107 ARG A O 1
ATOM 872 N N . VAL A 1 108 ? 9.658 -0.627 -13.196 1.00 92.62 108 VAL A N 1
ATOM 873 C CA . VAL A 1 108 ? 9.388 -0.765 -14.645 1.00 92.62 108 VAL A CA 1
ATOM 874 C C . VAL A 1 108 ? 8.515 0.342 -15.249 1.00 92.62 108 VAL A C 1
ATOM 876 O O . VAL A 1 108 ? 8.052 0.221 -16.380 1.00 92.62 108 VAL A O 1
ATOM 879 N N . LYS A 1 109 ? 8.286 1.445 -14.522 1.00 91.19 109 LYS A N 1
ATOM 880 C CA . LYS A 1 109 ? 7.437 2.578 -14.956 1.00 91.19 109 LYS A CA 1
ATOM 881 C C . LYS A 1 109 ? 5.981 2.222 -15.277 1.00 91.19 109 LYS A C 1
ATOM 883 O O . LYS A 1 109 ? 5.318 2.906 -16.059 1.00 91.19 109 LYS A O 1
ATOM 888 N N . ALA A 1 110 ? 5.435 1.205 -14.617 1.00 91.12 110 ALA A N 1
ATOM 889 C CA . ALA A 1 110 ? 4.003 0.923 -14.622 1.00 91.12 110 ALA A CA 1
ATOM 890 C C . ALA A 1 110 ? 3.261 1.854 -13.637 1.00 91.12 110 ALA A C 1
ATOM 892 O O . ALA A 1 110 ? 2.612 1.410 -12.692 1.00 91.12 110 ALA A O 1
ATOM 893 N N . ASP A 1 111 ? 3.361 3.169 -13.848 1.00 89.81 111 ASP A N 1
ATOM 894 C CA . ASP A 1 111 ? 3.017 4.206 -12.857 1.00 89.81 111 ASP A CA 1
ATOM 895 C C . ASP A 1 111 ? 1.563 4.157 -12.387 1.00 89.81 111 ASP A C 1
ATOM 897 O O . ASP A 1 111 ? 1.268 4.303 -11.204 1.00 89.81 111 ASP A O 1
ATOM 901 N N . GLN A 1 112 ? 0.633 3.888 -13.299 1.00 87.81 112 GLN A N 1
ATOM 902 C CA . GLN A 1 112 ? -0.777 3.731 -12.939 1.00 87.81 112 GLN A CA 1
ATOM 903 C C . GLN A 1 112 ? -1.003 2.503 -12.052 1.00 87.81 112 GLN A C 1
ATOM 905 O O . GLN A 1 112 ? -1.795 2.559 -11.111 1.00 87.81 112 GLN A O 1
ATOM 910 N N . ALA A 1 113 ? -0.288 1.405 -12.319 1.00 91.56 113 ALA A N 1
ATOM 911 C CA . ALA A 1 113 ? -0.373 0.196 -11.509 1.00 91.56 113 ALA A CA 1
ATOM 912 C C . ALA A 1 113 ? 0.159 0.452 -10.093 1.00 91.56 113 ALA A C 1
ATOM 914 O O . ALA A 1 113 ? -0.505 0.070 -9.133 1.00 91.56 113 ALA A O 1
ATOM 915 N N . VAL A 1 114 ? 1.266 1.195 -9.955 1.00 94.12 114 VAL A N 1
ATOM 916 C CA . VAL A 1 114 ? 1.791 1.643 -8.651 1.00 94.12 114 VAL A CA 1
ATOM 917 C C . VAL A 1 114 ? 0.705 2.351 -7.843 1.00 94.12 114 VAL A C 1
ATOM 919 O O . VAL A 1 114 ? 0.445 1.986 -6.698 1.00 94.12 114 VAL A O 1
ATOM 922 N N . LEU A 1 115 ? 0.020 3.330 -8.441 1.00 91.56 115 LEU A N 1
ATOM 923 C CA . LEU A 1 115 ? -1.002 4.116 -7.744 1.00 91.56 115 LEU A CA 1
ATOM 924 C C . LEU A 1 115 ? -2.236 3.280 -7.369 1.00 91.56 115 LEU A C 1
ATOM 926 O O . LEU A 1 115 ? -2.780 3.437 -6.273 1.00 91.56 115 LEU A O 1
ATOM 930 N N . VAL A 1 116 ? -2.665 2.367 -8.245 1.00 92.12 116 VAL A N 1
ATOM 931 C CA . VAL A 1 116 ? -3.792 1.456 -7.983 1.00 92.12 116 VAL A CA 1
ATOM 932 C C . VAL A 1 116 ? -3.460 0.462 -6.866 1.00 92.12 116 VAL A C 1
ATOM 934 O O . VAL A 1 116 ? -4.263 0.285 -5.944 1.00 92.12 116 VAL A O 1
ATOM 937 N N . LEU A 1 117 ? -2.286 -0.168 -6.920 1.00 95.38 117 LEU A N 1
ATOM 938 C CA . LEU A 1 117 ? -1.852 -1.150 -5.928 1.00 95.38 117 LEU A CA 1
ATOM 939 C C . LEU A 1 117 ? -1.562 -0.491 -4.574 1.00 95.38 117 LEU A C 1
ATOM 941 O O . LEU A 1 117 ? -2.011 -1.001 -3.549 1.00 95.38 117 LEU A O 1
ATOM 945 N N . ASN A 1 118 ? -0.940 0.691 -4.551 1.00 95.88 118 ASN A N 1
ATOM 946 C CA . ASN A 1 118 ? -0.751 1.466 -3.322 1.00 95.88 118 ASN A CA 1
ATOM 947 C C . ASN A 1 118 ? -2.095 1.825 -2.662 1.00 95.88 118 ASN A C 1
ATOM 949 O O . ASN A 1 118 ? -2.274 1.661 -1.454 1.00 95.88 118 ASN A O 1
ATOM 953 N N . ARG A 1 119 ? -3.102 2.228 -3.451 1.00 94.50 119 ARG A N 1
ATOM 954 C CA . ARG A 1 119 ? -4.458 2.448 -2.926 1.00 94.50 119 ARG A CA 1
ATOM 955 C C . ARG A 1 119 ? -5.033 1.175 -2.293 1.00 94.50 119 ARG A C 1
ATOM 957 O O . ARG A 1 119 ? -5.670 1.254 -1.241 1.00 94.50 119 ARG A O 1
ATOM 964 N N . LYS A 1 120 ? -4.820 0.010 -2.915 1.00 94.56 120 LYS A N 1
ATOM 965 C CA . LYS A 1 120 ? -5.266 -1.289 -2.385 1.00 94.56 120 LYS A CA 1
ATOM 966 C C . LYS A 1 120 ? -4.533 -1.660 -1.093 1.00 94.56 120 LYS A C 1
ATOM 968 O O . LYS A 1 120 ? -5.183 -2.147 -0.169 1.00 94.56 120 LYS A O 1
ATOM 973 N N . LEU A 1 121 ? -3.232 -1.388 -1.000 1.00 96.69 121 LEU A N 1
ATOM 974 C CA . LEU A 1 121 ? -2.452 -1.573 0.222 1.00 96.69 121 LEU A CA 1
ATOM 975 C C . LEU A 1 121 ? -3.060 -0.776 1.384 1.00 96.69 121 LEU A C 1
ATOM 977 O O . LEU A 1 121 ? -3.405 -1.359 2.411 1.00 96.69 121 LEU A O 1
ATOM 981 N N . ILE A 1 122 ? -3.270 0.529 1.191 1.00 96.31 122 ILE A N 1
ATOM 982 C CA . ILE A 1 122 ? -3.848 1.423 2.206 1.00 96.31 122 ILE A CA 1
ATOM 983 C C . ILE A 1 122 ? -5.258 0.962 2.608 1.00 96.31 122 ILE A C 1
ATOM 985 O O . ILE A 1 122 ? -5.569 0.878 3.795 1.00 96.31 122 ILE A O 1
ATOM 989 N N . GLU A 1 123 ? -6.112 0.625 1.635 1.00 95.69 123 GLU A N 1
ATOM 990 C CA . GLU A 1 123 ? -7.469 0.117 1.882 1.00 95.69 123 GLU A CA 1
ATOM 991 C C . GLU A 1 123 ? -7.454 -1.140 2.761 1.00 95.69 123 GLU A C 1
ATOM 993 O O . GLU A 1 123 ? -8.152 -1.196 3.776 1.00 95.69 123 GLU A O 1
ATOM 998 N N . ASN A 1 124 ? -6.627 -2.124 2.406 1.00 96.06 124 ASN A N 1
ATOM 999 C CA . ASN A 1 124 ? -6.520 -3.380 3.141 1.00 96.06 124 ASN A CA 1
ATOM 1000 C C . ASN A 1 124 ? -5.987 -3.165 4.565 1.00 96.06 124 ASN A C 1
ATOM 1002 O O . ASN A 1 124 ? -6.531 -3.733 5.514 1.00 96.06 124 ASN A O 1
ATOM 1006 N N . LEU A 1 125 ? -4.978 -2.304 4.732 1.00 96.56 125 LEU A N 1
ATOM 1007 C CA . LEU A 1 125 ? -4.419 -1.986 6.044 1.00 96.56 125 LEU A CA 1
ATOM 1008 C C . LEU A 1 125 ? -5.445 -1.307 6.955 1.00 96.56 125 LEU A C 1
ATOM 1010 O O . LEU A 1 125 ? -5.600 -1.716 8.105 1.00 96.56 125 LEU A O 1
ATOM 1014 N N . ILE A 1 126 ? -6.196 -0.322 6.449 1.00 96.62 126 ILE A N 1
ATOM 1015 C CA . ILE A 1 126 ? -7.244 0.346 7.235 1.00 96.62 126 ILE A CA 1
ATOM 1016 C C . ILE A 1 126 ? -8.334 -0.654 7.642 1.00 96.62 126 ILE A C 1
ATOM 1018 O O . ILE A 1 126 ? -8.781 -0.639 8.789 1.00 96.62 126 ILE A O 1
ATOM 1022 N N . VAL A 1 127 ? -8.740 -1.553 6.742 1.00 96.19 127 VAL A N 1
ATOM 1023 C CA . VAL A 1 127 ? -9.713 -2.615 7.053 1.00 96.19 127 VAL A CA 1
ATOM 1024 C C . VAL A 1 127 ? -9.196 -3.530 8.156 1.00 96.19 127 VAL A C 1
ATOM 1026 O O . VAL A 1 127 ? -9.934 -3.819 9.097 1.00 96.19 127 VAL A O 1
ATOM 1029 N N . ASP A 1 128 ? -7.942 -3.970 8.064 1.00 95.38 128 ASP A N 1
ATOM 1030 C CA . ASP A 1 128 ? -7.331 -4.837 9.068 1.00 95.38 128 ASP A CA 1
ATOM 1031 C C . ASP A 1 128 ? -7.212 -4.141 10.429 1.00 95.38 128 ASP A C 1
ATOM 1033 O O . ASP A 1 128 ? -7.469 -4.780 11.451 1.00 95.38 128 ASP A O 1
ATOM 1037 N N . ILE A 1 129 ? -6.879 -2.846 10.467 1.00 95.38 129 ILE A N 1
ATOM 1038 C CA . ILE A 1 129 ? -6.834 -2.054 11.706 1.00 95.38 129 ILE A CA 1
ATOM 1039 C C . ILE A 1 129 ? -8.232 -1.939 12.314 1.00 95.38 129 ILE A C 1
ATOM 1041 O O . ILE A 1 129 ? -8.419 -2.294 13.476 1.00 95.38 129 ILE A O 1
ATOM 1045 N N . LEU A 1 130 ? -9.232 -1.509 11.535 1.00 95.88 130 LEU A N 1
ATOM 1046 C CA . LEU A 1 130 ? -10.612 -1.370 12.016 1.00 95.88 130 LEU A CA 1
ATOM 1047 C C . LEU A 1 130 ? -11.163 -2.708 12.524 1.00 95.88 130 LEU A C 1
ATOM 1049 O O . LEU A 1 130 ? -11.766 -2.765 13.593 1.00 95.88 130 LEU A O 1
ATOM 1053 N N . ARG A 1 131 ? -10.912 -3.800 11.795 1.00 94.88 131 ARG A N 1
ATOM 1054 C CA . ARG A 1 131 ? -11.310 -5.147 12.213 1.00 94.88 131 ARG A CA 1
ATOM 1055 C C . ARG A 1 131 ? -10.594 -5.586 13.485 1.00 94.88 131 ARG A C 1
ATOM 1057 O O . ARG A 1 131 ? -11.223 -6.207 14.335 1.00 94.88 131 ARG A O 1
ATOM 1064 N N . SER A 1 132 ? -9.302 -5.288 13.614 1.00 92.69 132 SER A N 1
ATOM 1065 C CA . SER A 1 132 ? -8.523 -5.684 14.790 1.00 92.69 132 SER A CA 1
ATOM 1066 C C . SER A 1 132 ? -8.984 -4.929 16.032 1.00 92.69 132 SER A C 1
ATOM 1068 O O . SER A 1 132 ? -9.187 -5.564 17.053 1.00 92.69 132 SER A O 1
ATOM 1070 N N . VAL A 1 133 ? -9.215 -3.616 15.933 1.00 93.69 133 VAL A N 1
ATOM 1071 C CA . VAL A 1 133 ? -9.594 -2.763 17.074 1.00 93.69 133 VAL A CA 1
ATOM 1072 C C . VAL A 1 133 ? -11.054 -2.956 17.503 1.00 93.69 133 VAL A C 1
ATOM 1074 O O . VAL A 1 133 ? -11.344 -2.968 18.697 1.00 93.69 133 VAL A O 1
ATOM 1077 N N . PHE A 1 134 ? -11.988 -3.094 16.554 1.00 93.44 134 PHE A N 1
ATOM 1078 C CA . PHE A 1 134 ? -13.430 -3.097 16.854 1.00 93.44 134 PHE A CA 1
ATOM 1079 C C . PHE A 1 134 ? -14.113 -4.458 16.696 1.00 93.44 134 PHE A C 1
ATOM 1081 O O . PHE A 1 134 ? -15.297 -4.586 17.014 1.00 93.44 134 PHE A O 1
ATOM 1088 N N . SER A 1 135 ? -13.379 -5.488 16.266 1.00 90.00 135 SER A N 1
ATOM 1089 C CA . SER A 1 135 ? -13.882 -6.848 16.034 1.00 90.00 135 SER A CA 1
ATOM 1090 C C . SER A 1 135 ? -15.014 -6.932 14.990 1.00 90.00 135 SER A C 1
ATOM 1092 O O . SER A 1 135 ? -15.278 -5.994 14.236 1.00 90.00 135 SER A O 1
ATOM 1094 N N . MET A 1 136 ? -15.671 -8.094 14.906 1.00 90.12 136 MET A N 1
ATOM 1095 C CA . MET A 1 136 ? -16.802 -8.328 14.002 1.00 90.12 136 MET A CA 1
ATOM 1096 C C . MET A 1 136 ? -18.127 -7.750 14.524 1.00 90.12 136 MET A C 1
ATOM 1098 O O . MET A 1 136 ? -19.080 -7.663 13.753 1.00 90.12 136 MET A O 1
ATOM 1102 N N . ASP A 1 137 ? -18.194 -7.314 15.785 1.00 90.12 137 ASP A N 1
ATOM 1103 C CA . ASP A 1 137 ? -19.402 -6.689 16.343 1.00 90.12 137 ASP A CA 1
ATOM 1104 C C . ASP A 1 137 ? -19.697 -5.337 15.668 1.00 90.12 137 ASP A C 1
ATOM 1106 O O . ASP A 1 137 ? -20.847 -5.003 15.380 1.00 90.12 137 ASP A O 1
ATOM 1110 N N . GLU A 1 138 ? -18.646 -4.602 15.298 1.00 94.06 138 GLU A N 1
ATOM 1111 C CA . GLU A 1 138 ? -18.721 -3.328 14.577 1.00 94.06 138 GLU A CA 1
ATOM 1112 C C . GLU A 1 138 ? -18.369 -3.493 13.084 1.00 94.06 138 GLU A C 1
ATOM 1114 O O . GLU A 1 138 ? -17.780 -2.606 12.460 1.00 94.06 138 GLU A O 1
ATOM 1119 N N . ILE A 1 139 ? -18.752 -4.622 12.469 1.00 94.88 139 ILE A N 1
ATOM 1120 C CA . ILE A 1 139 ? -18.420 -4.957 11.067 1.00 94.88 139 ILE A CA 1
ATOM 1121 C C . ILE A 1 139 ? -18.758 -3.833 10.068 1.00 94.88 139 ILE A C 1
ATOM 1123 O O . ILE A 1 139 ? -18.061 -3.640 9.072 1.00 94.88 139 ILE A O 1
ATOM 1127 N N . LYS A 1 140 ? -19.789 -3.027 10.362 1.00 96.31 140 LYS A N 1
ATOM 1128 C CA . LYS A 1 140 ? -20.225 -1.887 9.539 1.00 96.31 140 LYS A CA 1
ATOM 1129 C C . LYS A 1 140 ? -19.168 -0.786 9.395 1.00 96.31 140 LYS A C 1
ATOM 1131 O O . LYS A 1 140 ? -19.303 0.048 8.501 1.00 96.31 140 LYS A O 1
ATOM 1136 N N . LEU A 1 141 ? -18.129 -0.768 10.233 1.00 96.50 141 LEU A N 1
ATOM 1137 C CA . LEU A 1 141 ? -17.008 0.170 10.119 1.00 96.50 141 LEU A CA 1
ATOM 1138 C C . LEU A 1 141 ? -16.095 -0.140 8.929 1.00 96.50 141 LEU A C 1
ATOM 1140 O O . LEU A 1 141 ? -15.472 0.772 8.394 1.00 96.50 141 LEU A O 1
ATOM 1144 N N . PHE A 1 142 ? -16.028 -1.388 8.472 1.00 96.44 142 PHE A N 1
ATOM 1145 C CA . PHE A 1 142 ? -15.159 -1.773 7.355 1.00 96.44 142 PHE A CA 1
ATOM 1146 C C . PHE A 1 142 ? -15.884 -2.535 6.241 1.00 96.44 142 PHE A C 1
ATOM 1148 O O . PHE A 1 142 ? -15.339 -2.679 5.148 1.00 96.44 142 PHE A O 1
ATOM 1155 N N . TYR A 1 143 ? -17.125 -2.963 6.471 1.00 96.06 143 TYR A N 1
ATOM 1156 C CA . TYR A 1 143 ? -17.913 -3.733 5.519 1.00 96.06 143 TYR A CA 1
ATOM 1157 C C . TYR A 1 143 ? -19.308 -3.141 5.304 1.00 96.06 143 TYR A C 1
ATOM 1159 O O . TYR A 1 143 ? -20.029 -2.804 6.244 1.00 96.06 143 TYR A O 1
ATOM 1167 N N . ASP A 1 144 ? -19.697 -3.051 4.042 1.00 94.75 144 ASP A N 1
ATOM 1168 C CA . ASP A 1 144 ? -21.040 -2.749 3.579 1.00 94.75 144 ASP A CA 1
ATOM 1169 C C . ASP A 1 144 ? -21.818 -4.065 3.462 1.00 94.75 144 ASP A C 1
ATOM 1171 O O . ASP A 1 144 ? -21.665 -4.814 2.494 1.00 94.75 144 ASP A O 1
ATOM 1175 N N . ILE A 1 145 ? -22.620 -4.363 4.488 1.00 93.00 145 ILE A N 1
ATOM 1176 C CA . ILE A 1 145 ? -23.435 -5.584 4.556 1.00 93.00 145 ILE A CA 1
ATOM 1177 C C . ILE A 1 145 ? -24.478 -5.594 3.434 1.00 93.00 145 ILE A C 1
ATOM 1179 O O . ILE A 1 145 ? -24.724 -6.643 2.842 1.00 93.00 145 ILE A O 1
ATOM 1183 N N . ASP A 1 146 ? -25.056 -4.435 3.113 1.00 93.81 146 ASP A N 1
ATOM 1184 C CA . ASP A 1 146 ? -26.146 -4.324 2.143 1.00 93.81 146 ASP A CA 1
ATOM 1185 C C . ASP A 1 146 ? -25.662 -4.651 0.723 1.00 93.81 146 ASP A C 1
ATOM 1187 O O . ASP A 1 146 ? -26.387 -5.264 -0.059 1.00 93.81 146 ASP A O 1
ATOM 1191 N N . ASN A 1 147 ? -24.414 -4.295 0.401 1.00 93.44 147 ASN A N 1
ATOM 1192 C CA . ASN A 1 147 ? -23.791 -4.577 -0.896 1.00 93.44 147 ASN A CA 1
ATOM 1193 C C . ASN A 1 147 ? -22.772 -5.729 -0.865 1.00 93.44 147 ASN A C 1
ATOM 1195 O O . ASN A 1 147 ? -22.073 -5.941 -1.857 1.00 93.44 147 ASN A O 1
ATOM 1199 N N . ASN A 1 148 ? -22.668 -6.447 0.258 1.00 94.06 148 ASN A N 1
ATOM 1200 C CA . ASN A 1 148 ? -21.752 -7.568 0.476 1.00 94.06 148 ASN A CA 1
ATOM 1201 C C . ASN A 1 148 ? -20.313 -7.286 0.001 1.00 94.06 148 ASN A C 1
ATOM 1203 O O . ASN A 1 148 ? -19.707 -8.062 -0.745 1.00 94.06 148 ASN A O 1
ATOM 1207 N N . ARG A 1 149 ? -19.760 -6.142 0.414 1.00 93.50 149 ARG A N 1
ATOM 1208 C CA . ARG A 1 149 ? -18.404 -5.724 0.036 1.00 93.50 149 ARG A CA 1
ATOM 1209 C C . ARG A 1 149 ? -17.737 -4.896 1.122 1.00 93.50 149 ARG A C 1
ATOM 1211 O O . ARG A 1 149 ? -18.401 -4.245 1.918 1.00 93.50 149 ARG A O 1
ATOM 1218 N N . THR A 1 150 ? -16.413 -4.844 1.101 1.00 94.25 150 THR A N 1
ATOM 1219 C CA . THR A 1 150 ? -15.649 -3.875 1.894 1.00 94.25 150 THR A CA 1
ATOM 1220 C C . THR A 1 150 ? -16.021 -2.444 1.493 1.00 94.25 150 THR A C 1
ATOM 1222 O O . THR A 1 150 ? -16.291 -2.167 0.318 1.00 94.25 150 THR A O 1
ATOM 1225 N N . HIS A 1 151 ? -16.038 -1.526 2.462 1.00 94.69 151 HIS A N 1
ATOM 1226 C CA . HIS A 1 151 ? -16.220 -0.102 2.176 1.00 94.69 151 HIS A CA 1
ATOM 1227 C C . HIS A 1 151 ? -15.121 0.421 1.249 1.00 94.69 151 HIS A C 1
ATOM 1229 O O . HIS A 1 151 ? -13.979 -0.020 1.304 1.00 94.69 151 HIS A O 1
ATOM 1235 N N . ARG A 1 152 ? -15.457 1.414 0.421 1.00 92.50 152 ARG A N 1
ATOM 1236 C CA . ARG A 1 152 ? -14.457 2.128 -0.385 1.00 92.50 152 ARG A CA 1
ATOM 1237 C C . ARG A 1 152 ? -13.508 2.902 0.527 1.00 92.50 152 ARG A C 1
ATOM 1239 O O . ARG A 1 152 ? -13.952 3.430 1.549 1.00 92.50 152 ARG A O 1
ATOM 1246 N N . LEU A 1 153 ? -12.264 3.089 0.086 1.00 91.94 153 LEU A N 1
ATOM 1247 C CA . LEU A 1 153 ? -11.239 3.846 0.815 1.00 91.94 153 LEU A CA 1
ATOM 1248 C C . LEU A 1 153 ? -11.733 5.153 1.472 1.00 91.94 153 LEU A C 1
ATOM 1250 O O . LEU A 1 153 ? -11.464 5.362 2.646 1.00 91.94 153 LEU A O 1
ATOM 1254 N N . SER A 1 154 ? -12.511 6.008 0.793 1.00 92.31 154 SER A N 1
ATOM 1255 C CA . SER A 1 154 ? -13.021 7.249 1.417 1.00 92.31 154 SER A CA 1
ATOM 1256 C C . SER A 1 154 ? -13.872 6.995 2.660 1.00 92.31 154 SER A C 1
ATOM 1258 O O . SER A 1 154 ? -13.668 7.628 3.687 1.00 92.31 154 SER A O 1
ATOM 1260 N N . LYS A 1 155 ? -14.776 6.014 2.598 1.00 95.12 155 LYS A N 1
ATOM 1261 C CA . LYS A 1 155 ? -15.625 5.659 3.735 1.00 95.12 155 LYS A CA 1
ATOM 1262 C C . LYS A 1 155 ? -14.813 5.012 4.861 1.00 95.12 155 LYS A C 1
ATOM 1264 O O . LYS A 1 155 ? -15.106 5.244 6.030 1.00 95.12 155 LYS A O 1
ATOM 1269 N N . LEU A 1 156 ? -13.783 4.238 4.521 1.00 96.44 156 LEU A N 1
ATOM 1270 C CA . LEU A 1 156 ? -12.847 3.676 5.498 1.00 96.44 156 LEU A CA 1
ATOM 1271 C C . LEU A 1 156 ? -12.055 4.772 6.224 1.00 96.44 156 LEU A C 1
ATOM 1273 O O . LEU A 1 156 ? -11.966 4.732 7.449 1.00 96.44 156 LEU A O 1
ATOM 1277 N N . ILE A 1 157 ? -11.553 5.773 5.493 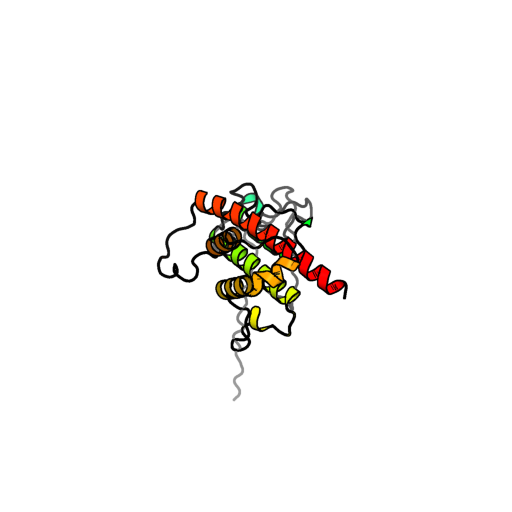1.00 95.06 157 ILE A N 1
ATOM 1278 C CA . ILE A 1 157 ? -10.877 6.948 6.062 1.00 95.06 157 ILE A CA 1
ATOM 1279 C C . ILE A 1 157 ? -11.829 7.707 6.988 1.00 95.06 157 ILE A C 1
ATOM 1281 O O . ILE A 1 157 ? -11.456 8.005 8.118 1.00 95.06 157 ILE A O 1
ATOM 1285 N N . ASP A 1 158 ? -13.065 7.975 6.558 1.00 95.81 158 ASP A N 1
ATOM 1286 C CA . ASP A 1 158 ? -14.062 8.668 7.385 1.00 95.81 158 ASP A CA 1
ATOM 1287 C C . ASP A 1 158 ? -14.352 7.904 8.682 1.00 95.81 158 ASP A C 1
ATOM 1289 O O . ASP A 1 158 ? -14.421 8.489 9.765 1.00 95.81 158 ASP A O 1
ATOM 1293 N N . ASN A 1 159 ? -14.489 6.579 8.589 1.00 96.62 159 ASN A N 1
ATOM 1294 C CA . ASN A 1 159 ? -14.721 5.732 9.750 1.00 96.62 159 ASN A CA 1
ATOM 1295 C C . ASN A 1 159 ? -13.502 5.742 10.691 1.00 96.62 159 ASN A C 1
ATOM 1297 O O . ASN A 1 159 ? -13.681 5.918 11.897 1.00 96.62 159 ASN A O 1
ATOM 1301 N N . MET A 1 160 ? -12.278 5.651 10.159 1.00 95.50 160 MET A N 1
ATOM 1302 C CA . MET A 1 160 ? -11.034 5.764 10.931 1.00 95.50 160 MET A CA 1
ATOM 1303 C C . MET A 1 160 ? -10.898 7.137 11.610 1.00 95.50 160 MET A C 1
ATOM 1305 O O . MET A 1 160 ? -10.621 7.186 12.805 1.00 95.50 160 MET A O 1
ATOM 1309 N N . LYS A 1 161 ? -11.189 8.244 10.908 1.00 95.38 161 LYS A N 1
ATOM 1310 C CA . LYS A 1 161 ? -11.245 9.605 11.479 1.00 95.38 161 LYS A CA 1
ATOM 1311 C C . LYS A 1 161 ? -12.256 9.687 12.627 1.00 95.38 161 LYS A C 1
ATOM 1313 O O . LYS A 1 161 ? -11.944 10.208 13.694 1.00 95.38 161 LYS A O 1
ATOM 1318 N N . SER A 1 162 ? -13.456 9.131 12.440 1.00 95.81 162 SER A N 1
ATOM 1319 C CA . SER A 1 162 ? -14.529 9.171 13.447 1.00 95.81 162 SER A CA 1
ATOM 1320 C C . SER A 1 162 ? -14.228 8.365 14.716 1.00 95.81 162 SER A C 1
ATOM 1322 O O . SER A 1 162 ? -14.802 8.644 15.768 1.00 95.81 162 SER A O 1
ATOM 1324 N N . ARG A 1 163 ? -13.330 7.377 14.614 1.00 95.12 163 ARG A N 1
ATOM 1325 C CA . ARG A 1 163 ? -12.911 6.477 15.698 1.00 95.12 163 ARG A CA 1
ATOM 1326 C C . ARG A 1 163 ? -11.443 6.650 16.097 1.00 95.12 163 ARG A C 1
ATOM 1328 O O . ARG A 1 163 ? -10.829 5.773 16.705 1.00 95.12 163 ARG A O 1
ATOM 1335 N N . ARG A 1 164 ? -10.857 7.791 15.729 1.00 94.62 164 ARG A N 1
ATOM 1336 C CA . ARG A 1 164 ? -9.435 8.097 15.905 1.00 94.62 164 ARG A CA 1
ATOM 1337 C C . ARG A 1 164 ? -8.967 7.875 17.344 1.00 94.62 164 ARG A C 1
ATOM 1339 O O . ARG A 1 164 ? -7.963 7.208 17.560 1.00 94.62 164 ARG A O 1
ATOM 1346 N N . SER A 1 165 ? -9.714 8.387 18.321 1.00 92.62 165 SER A N 1
ATOM 1347 C CA . SER A 1 165 ? -9.339 8.331 19.739 1.00 92.62 165 SER A CA 1
ATOM 1348 C C . SER A 1 165 ? -9.306 6.911 20.310 1.00 92.62 165 SER A C 1
ATOM 1350 O O . SER A 1 165 ? -8.601 6.658 21.288 1.00 92.62 165 SER A O 1
ATOM 1352 N N . GLU A 1 166 ? -10.062 5.969 19.740 1.00 94.12 166 GLU A N 1
ATOM 1353 C CA . GLU A 1 166 ? -9.965 4.561 20.116 1.00 94.12 166 GLU A CA 1
ATOM 1354 C C . GLU A 1 166 ? -8.770 3.870 19.451 1.00 94.12 166 GLU A C 1
ATOM 1356 O O . GLU A 1 166 ? -8.113 3.062 20.104 1.00 94.12 166 GLU A O 1
ATOM 1361 N N . ILE A 1 167 ? -8.461 4.214 18.198 1.00 94.12 167 ILE A N 1
ATOM 1362 C CA . ILE A 1 167 ? -7.344 3.639 17.431 1.00 94.12 167 ILE A CA 1
ATOM 1363 C C . ILE A 1 167 ? -5.988 4.104 17.986 1.00 94.12 167 ILE A C 1
ATOM 1365 O O . ILE A 1 167 ? -5.085 3.288 18.157 1.00 94.12 167 ILE A O 1
ATOM 1369 N N . GLU A 1 168 ? -5.858 5.381 18.356 1.00 92.06 168 GLU A N 1
ATOM 1370 C CA . GLU A 1 168 ? -4.625 5.965 18.919 1.00 92.06 168 GLU A CA 1
ATOM 1371 C C . GLU A 1 168 ? -4.200 5.341 20.261 1.00 92.06 168 GLU A C 1
ATOM 1373 O O . GLU A 1 168 ? -3.083 5.555 20.719 1.00 92.06 168 GLU A O 1
ATOM 1378 N N . LYS A 1 169 ? -5.051 4.525 20.899 1.00 91.00 169 LYS A N 1
ATOM 1379 C CA . LYS A 1 169 ? -4.668 3.752 22.095 1.00 91.00 169 LYS A CA 1
ATOM 1380 C C . LYS A 1 169 ? -3.646 2.661 21.794 1.00 91.00 169 LYS A C 1
ATOM 1382 O O . LYS A 1 169 ? -2.988 2.188 22.718 1.00 91.00 169 LYS A O 1
ATOM 1387 N N . TYR A 1 170 ? -3.562 2.237 20.537 1.00 87.31 170 TYR A N 1
ATOM 1388 C CA . TYR A 1 170 ? -2.727 1.122 20.122 1.00 87.31 170 TYR A CA 1
ATOM 1389 C C . TYR A 1 170 ? -1.412 1.578 19.503 1.00 87.31 170 TYR A C 1
ATOM 1391 O O . TYR A 1 170 ? -0.515 0.757 19.455 1.00 87.31 170 TYR A O 1
ATOM 1399 N N . GLY A 1 171 ? -1.254 2.846 19.105 1.00 82.50 171 GLY A N 1
ATOM 1400 C CA . GLY A 1 171 ? -0.047 3.282 18.405 1.00 82.50 171 GLY A CA 1
ATOM 1401 C C . GLY A 1 171 ? 0.117 4.794 18.248 1.00 82.50 171 GLY A C 1
ATOM 1402 O O . GLY A 1 171 ? -0.306 5.546 19.126 1.00 82.50 171 GLY A O 1
ATOM 1403 N N . PRO A 1 172 ? 0.794 5.267 17.183 1.00 80.19 172 PRO A N 1
ATOM 1404 C CA . PRO A 1 172 ? 1.074 6.688 16.994 1.00 80.19 172 PRO A CA 1
ATOM 1405 C C . PRO A 1 172 ? -0.197 7.531 16.805 1.00 80.19 172 PRO A C 1
ATOM 1407 O O . PRO A 1 172 ? -1.243 7.040 16.382 1.00 80.19 172 PRO A O 1
ATOM 1410 N N . SER A 1 173 ? -0.070 8.831 17.092 1.00 85.12 173 SER A N 1
ATOM 1411 C CA . SER A 1 173 ? -1.121 9.823 16.841 1.00 85.12 173 SER A CA 1
ATOM 1412 C C . SER A 1 173 ? -1.431 9.903 15.346 1.00 85.12 173 SER A C 1
ATOM 1414 O O . SER A 1 173 ? -0.528 10.097 14.536 1.00 85.12 173 SER A O 1
ATOM 1416 N N . LEU A 1 174 ? -2.712 9.815 14.997 1.00 91.00 174 LEU A N 1
ATOM 1417 C CA . LEU A 1 174 ? -3.226 9.956 13.636 1.00 91.00 174 LEU A CA 1
ATOM 1418 C C . LEU A 1 174 ? -3.675 11.399 13.412 1.00 91.00 174 LEU A C 1
ATOM 1420 O O . LEU A 1 174 ? -4.865 11.709 13.470 1.00 91.00 174 LEU A O 1
ATOM 1424 N N . ASP A 1 175 ? -2.723 12.309 13.239 1.00 90.56 175 ASP A N 1
ATOM 1425 C CA . ASP A 1 175 ? -3.020 13.730 13.073 1.00 90.56 175 ASP A CA 1
ATOM 1426 C C . ASP A 1 175 ? -3.633 14.086 11.704 1.00 90.56 175 ASP A C 1
ATOM 1428 O O . ASP A 1 175 ? -3.857 13.252 10.825 1.00 90.56 175 ASP A O 1
ATOM 1432 N N . GLU A 1 176 ? -3.969 15.365 11.542 1.00 90.94 176 GLU A N 1
ATOM 1433 C CA . GLU A 1 176 ? -4.526 15.874 10.287 1.00 90.94 176 GLU A CA 1
ATOM 1434 C C . GLU A 1 176 ? -3.519 15.812 9.129 1.00 90.94 176 GLU A C 1
ATOM 1436 O O . GLU A 1 176 ? -3.935 15.873 7.974 1.00 90.94 176 GLU A O 1
ATOM 1441 N N . ASP A 1 177 ? -2.212 15.738 9.401 1.00 91.44 177 ASP A N 1
ATOM 1442 C CA . ASP A 1 177 ? -1.189 15.600 8.359 1.00 91.44 177 ASP A CA 1
ATOM 1443 C C . ASP A 1 177 ? -1.192 14.171 7.807 1.00 91.44 177 ASP A C 1
ATOM 1445 O O . ASP A 1 177 ? -1.255 13.995 6.590 1.00 91.44 177 ASP A O 1
ATOM 1449 N N . PHE A 1 178 ? -1.283 13.155 8.674 1.00 94.06 178 PHE A N 1
ATOM 1450 C CA . PHE A 1 178 ? -1.484 11.764 8.261 1.00 94.06 178 PHE A CA 1
ATOM 1451 C C . PHE A 1 178 ? -2.718 11.614 7.366 1.00 94.06 178 PHE A C 1
ATOM 1453 O O . PHE A 1 178 ? -2.653 11.040 6.279 1.00 94.06 178 PHE A O 1
ATOM 1460 N N . PHE A 1 179 ? -3.863 12.152 7.791 1.00 92.94 179 PHE A N 1
ATOM 1461 C CA . PHE A 1 179 ? -5.085 12.010 7.005 1.00 92.94 179 PHE A CA 1
ATOM 1462 C C . PHE A 1 179 ? -5.045 12.771 5.679 1.00 92.94 179 PHE A C 1
ATOM 1464 O O . PHE A 1 179 ? -5.624 12.293 4.703 1.00 92.94 179 PHE A O 1
ATOM 1471 N N . ARG A 1 180 ? -4.359 13.919 5.627 1.00 91.00 180 ARG A N 1
ATOM 1472 C CA . ARG A 1 180 ? -4.096 14.629 4.369 1.00 91.00 180 ARG A CA 1
ATOM 1473 C C . ARG A 1 180 ? -3.213 13.802 3.439 1.00 91.00 180 ARG A C 1
ATOM 1475 O O . ARG A 1 180 ? -3.581 13.639 2.281 1.00 91.00 180 ARG A O 1
ATOM 1482 N N . ALA A 1 181 ? -2.145 13.193 3.955 1.00 92.38 181 ALA A N 1
ATOM 1483 C CA . ALA A 1 181 ? -1.287 12.297 3.180 1.00 92.38 181 ALA A CA 1
ATOM 1484 C C . ALA A 1 181 ? -2.081 11.123 2.581 1.00 92.38 181 ALA A C 1
ATOM 1486 O O . ALA A 1 181 ? -1.998 10.854 1.384 1.00 92.38 181 ALA A O 1
ATOM 1487 N N . VAL A 1 182 ? -2.929 10.463 3.379 1.00 92.19 182 VAL A N 1
ATOM 1488 C CA . VAL A 1 182 ? -3.796 9.377 2.892 1.00 92.19 182 VAL A CA 1
ATOM 1489 C C . VAL A 1 182 ? -4.776 9.870 1.815 1.00 92.19 182 VAL A C 1
ATOM 1491 O O . VAL A 1 182 ? -4.996 9.182 0.814 1.00 92.19 182 VAL A O 1
ATOM 1494 N N . ASP A 1 183 ? -5.366 11.055 1.990 1.00 89.06 183 ASP A N 1
ATOM 1495 C CA . ASP A 1 183 ? -6.272 11.646 1.001 1.00 89.06 183 ASP A CA 1
ATOM 1496 C C . ASP A 1 183 ? -5.550 12.011 -0.317 1.00 89.06 183 ASP A C 1
ATOM 1498 O O . ASP A 1 183 ? -6.126 11.805 -1.390 1.00 89.06 183 ASP A O 1
ATOM 1502 N N . ASP A 1 184 ? -4.288 12.446 -0.266 1.00 87.44 184 ASP A N 1
ATOM 1503 C CA . ASP A 1 184 ? -3.452 12.751 -1.442 1.00 87.44 184 ASP A CA 1
ATOM 1504 C C . ASP A 1 184 ? -2.989 11.489 -2.193 1.00 87.44 184 ASP A C 1
ATOM 1506 O O . ASP A 1 184 ? -2.848 11.483 -3.429 1.00 87.44 184 ASP A O 1
ATOM 1510 N N . LEU A 1 185 ? -2.806 10.385 -1.465 1.00 88.62 185 LEU A N 1
ATOM 1511 C CA . LEU A 1 185 ? -2.497 9.061 -2.012 1.00 88.62 185 LEU A CA 1
ATOM 1512 C C . LEU A 1 185 ? -3.711 8.347 -2.600 1.00 88.62 185 LEU A C 1
ATOM 1514 O O . LEU A 1 185 ? -3.550 7.407 -3.376 1.00 88.62 185 LEU A O 1
ATOM 1518 N N . LYS A 1 186 ? -4.930 8.802 -2.283 1.00 79.56 186 LYS A N 1
ATOM 1519 C CA . LYS A 1 186 ? -6.178 8.189 -2.751 1.00 79.56 186 LYS A CA 1
ATOM 1520 C C . LYS A 1 186 ? -6.214 8.015 -4.272 1.00 79.56 186 LYS A C 1
ATOM 1522 O O . LYS A 1 186 ? -6.877 7.087 -4.729 1.00 79.56 186 LYS A O 1
ATOM 1527 N N . TYR A 1 187 ? -5.499 8.856 -5.028 1.00 62.66 187 TYR A N 1
ATOM 1528 C CA . TYR A 1 187 ? -5.555 8.975 -6.489 1.00 62.66 187 TYR A CA 1
ATOM 1529 C C . TYR A 1 187 ? -6.991 9.260 -6.977 1.00 62.66 187 TYR A C 1
ATOM 1531 O O . TYR A 1 187 ? -7.985 8.751 -6.452 1.00 62.66 187 TYR A O 1
ATOM 1539 N N . ARG A 1 188 ? -7.160 10.152 -7.959 1.00 55.94 188 ARG A N 1
ATOM 1540 C CA . ARG A 1 188 ? -8.484 10.646 -8.391 1.00 55.94 188 ARG A CA 1
ATOM 1541 C C . ARG A 1 188 ? -9.254 9.621 -9.239 1.00 55.94 188 ARG A C 1
ATOM 1543 O O . ARG A 1 188 ? -9.703 9.936 -10.332 1.00 55.94 188 ARG A O 1
ATOM 1550 N N . GLY A 1 189 ? -9.486 8.418 -8.723 1.00 44.03 189 GLY A N 1
ATOM 1551 C CA . GLY A 1 189 ? -10.347 7.422 -9.369 1.00 44.03 189 GLY A CA 1
ATOM 1552 C C . GLY A 1 189 ? -11.822 7.842 -9.480 1.00 44.03 189 GLY A C 1
ATOM 1553 O O . GLY A 1 189 ? -12.521 7.340 -10.350 1.00 44.03 189 GLY A O 1
ATOM 1554 N N . ASP A 1 190 ? -12.301 8.778 -8.648 1.00 36.59 190 ASP A N 1
ATOM 1555 C CA . ASP A 1 190 ? -13.729 9.148 -8.605 1.00 36.59 190 ASP A CA 1
ATOM 1556 C C . ASP A 1 190 ? -14.090 10.408 -9.426 1.00 36.59 190 ASP A C 1
ATOM 1558 O O . ASP A 1 190 ? -15.254 10.591 -9.770 1.00 36.59 190 ASP A O 1
ATOM 1562 N N . ALA A 1 191 ? -13.123 11.275 -9.760 1.00 35.09 191 ALA A N 1
ATOM 1563 C CA . ALA A 1 191 ? -13.379 12.555 -10.447 1.00 35.09 191 ALA A CA 1
ATOM 1564 C C . ALA A 1 191 ? -12.608 12.739 -11.769 1.00 35.09 191 ALA A C 1
ATOM 1566 O O . ALA A 1 191 ? -13.024 13.547 -12.596 1.00 35.09 191 ALA A O 1
ATOM 1567 N N . SER A 1 192 ? -11.525 11.986 -12.003 1.00 36.91 192 SER A N 1
ATOM 1568 C CA . SER A 1 192 ? -10.730 12.067 -13.243 1.00 36.91 192 SER A CA 1
ATOM 1569 C C . SER A 1 192 ? -11.134 11.047 -14.311 1.00 36.91 192 SER A C 1
ATOM 1571 O O . SER A 1 192 ? -10.549 11.038 -15.386 1.00 36.91 192 SER A O 1
ATOM 1573 N N . ALA A 1 193 ? -12.201 10.266 -14.107 1.00 34.81 193 ALA A N 1
ATOM 1574 C CA . ALA A 1 193 ? -12.788 9.441 -15.174 1.00 34.81 193 ALA A CA 1
ATOM 1575 C C . ALA A 1 193 ? -13.361 10.268 -16.354 1.00 34.81 193 ALA A C 1
ATOM 1577 O O . ALA A 1 193 ? -13.852 9.700 -17.327 1.00 34.81 193 ALA A O 1
ATOM 1578 N N . HIS A 1 194 ? -13.301 11.604 -16.277 1.00 32.97 194 HIS A N 1
ATOM 1579 C CA . HIS A 1 194 ? -13.696 12.525 -17.343 1.00 32.97 194 HIS A CA 1
ATOM 1580 C C . HIS A 1 194 ? -12.530 13.185 -18.095 1.00 32.97 194 HIS A C 1
ATOM 1582 O O . HIS A 1 194 ? -12.796 13.901 -19.058 1.00 32.97 194 HIS A O 1
ATOM 1588 N N . THR A 1 195 ? -11.273 12.893 -17.744 1.00 35.09 195 THR A N 1
ATOM 1589 C CA . THR A 1 195 ? -10.114 13.306 -18.547 1.00 35.09 195 THR A CA 1
ATOM 1590 C C . THR A 1 195 ? -9.083 12.181 -18.537 1.00 35.09 195 THR A C 1
ATOM 1592 O O . THR A 1 195 ? -8.335 12.003 -17.580 1.00 35.09 195 THR A O 1
ATOM 1595 N N . ILE A 1 196 ? -9.097 11.370 -19.593 1.00 44.66 196 ILE A N 1
ATOM 1596 C CA . ILE A 1 196 ? -7.977 10.502 -19.966 1.00 44.66 196 ILE A CA 1
ATOM 1597 C C . ILE A 1 196 ? -6.841 11.451 -20.367 1.00 44.66 196 ILE A C 1
ATOM 1599 O O . ILE A 1 196 ? -6.848 11.864 -21.510 1.00 44.66 196 ILE A O 1
ATOM 1603 N N . GLU A 1 197 ? -5.991 11.896 -19.440 1.00 47.53 197 GLU A N 1
ATOM 1604 C CA . GLU A 1 197 ? -4.772 12.728 -19.637 1.00 47.53 197 GLU A CA 1
ATOM 1605 C C . GLU A 1 197 ? -4.402 13.224 -18.216 1.00 47.53 197 GLU A C 1
ATOM 1607 O O . GLU A 1 197 ? -5.217 13.883 -17.576 1.00 47.53 197 GLU A O 1
ATOM 1612 N N . ASP A 1 198 ? -3.314 12.854 -17.535 1.00 56.47 198 ASP A N 1
ATOM 1613 C CA . ASP A 1 198 ? -1.950 12.496 -17.929 1.00 56.47 198 ASP A CA 1
ATOM 1614 C C . ASP A 1 198 ? -1.372 11.408 -16.991 1.00 56.47 198 ASP A C 1
ATOM 1616 O O . ASP A 1 198 ? -1.826 11.234 -15.853 1.00 56.47 198 ASP A O 1
ATOM 1620 N N . ASN A 1 199 ? -0.340 10.680 -17.437 1.00 64.44 199 ASN A N 1
ATOM 1621 C CA . ASN A 1 199 ? 0.500 9.913 -16.508 1.00 64.44 199 ASN A CA 1
ATOM 1622 C C . ASN A 1 199 ? 1.094 10.859 -15.449 1.00 64.44 199 ASN A C 1
ATOM 1624 O O . ASN A 1 199 ? 1.454 11.985 -15.799 1.00 64.44 199 ASN A O 1
ATOM 1628 N N . PRO A 1 200 ? 1.200 10.432 -14.175 1.00 71.94 200 PRO A N 1
ATOM 1629 C CA . PRO A 1 200 ? 1.805 11.269 -13.146 1.00 71.94 200 PRO A CA 1
ATOM 1630 C C . PRO A 1 200 ? 3.227 11.650 -13.570 1.00 71.94 200 PRO A C 1
ATOM 1632 O O . PRO A 1 200 ? 3.952 10.832 -14.143 1.00 71.94 200 PRO A O 1
ATOM 1635 N N . SER A 1 201 ? 3.622 12.896 -13.312 1.00 80.50 201 SER A N 1
ATOM 1636 C CA . SER A 1 201 ? 5.006 13.292 -13.550 1.00 80.50 201 SER A CA 1
ATOM 1637 C C . SER A 1 201 ? 5.941 12.544 -12.593 1.00 80.50 201 SER A C 1
ATOM 1639 O O . SER A 1 201 ? 5.518 12.007 -11.568 1.00 80.50 201 SER A O 1
ATOM 1641 N N . GLN A 1 202 ? 7.234 12.514 -12.915 1.00 80.94 202 GLN A N 1
ATOM 1642 C CA . GLN A 1 202 ? 8.229 11.918 -12.022 1.00 80.94 202 GLN A CA 1
ATOM 1643 C C . GLN A 1 202 ? 8.259 12.628 -10.654 1.00 80.94 202 GLN A C 1
ATOM 1645 O O . GLN A 1 202 ? 8.342 11.958 -9.633 1.00 80.94 202 GLN A O 1
ATOM 1650 N N . GLU A 1 203 ? 8.102 13.955 -10.633 1.00 80.69 203 GLU A N 1
ATOM 1651 C CA . GLU A 1 203 ? 8.018 14.755 -9.401 1.00 80.69 203 GLU A CA 1
ATOM 1652 C C . GLU A 1 203 ? 6.767 14.399 -8.578 1.00 80.69 203 GLU A C 1
ATOM 1654 O O . GLU A 1 203 ? 6.848 14.210 -7.363 1.00 80.69 203 GLU A O 1
ATOM 1659 N N . ASP A 1 204 ? 5.616 14.216 -9.239 1.00 84.75 204 ASP A N 1
ATOM 1660 C CA . ASP A 1 204 ? 4.391 13.764 -8.567 1.00 84.75 204 ASP A CA 1
ATOM 1661 C C . ASP A 1 204 ? 4.562 12.367 -7.958 1.00 84.75 204 ASP A C 1
ATOM 1663 O O . ASP A 1 204 ? 4.024 12.087 -6.885 1.00 84.75 204 ASP A O 1
ATOM 1667 N N . LEU A 1 205 ? 5.272 11.469 -8.648 1.00 88.69 205 LEU A N 1
ATOM 1668 C CA . LEU A 1 205 ? 5.533 10.115 -8.163 1.00 88.69 205 LEU A CA 1
ATOM 1669 C C . LEU A 1 205 ? 6.485 10.104 -6.975 1.00 88.69 205 LEU A C 1
ATOM 1671 O O . LEU A 1 205 ? 6.203 9.393 -6.018 1.00 88.69 205 LEU A O 1
ATOM 1675 N N . GLU A 1 206 ? 7.560 10.886 -7.010 1.00 88.69 206 GLU A N 1
ATOM 1676 C CA . GLU A 1 206 ? 8.510 11.004 -5.898 1.00 88.69 206 GLU A CA 1
ATOM 1677 C C . GLU A 1 206 ? 7.815 11.547 -4.646 1.00 88.69 206 GLU A C 1
ATOM 1679 O O . GLU A 1 206 ? 7.860 10.916 -3.592 1.00 88.69 206 GLU A O 1
ATOM 1684 N N . SER A 1 207 ? 7.036 12.626 -4.780 1.00 89.31 207 SER A N 1
ATOM 1685 C CA . SER A 1 207 ? 6.235 13.148 -3.667 1.00 89.31 207 SER A CA 1
A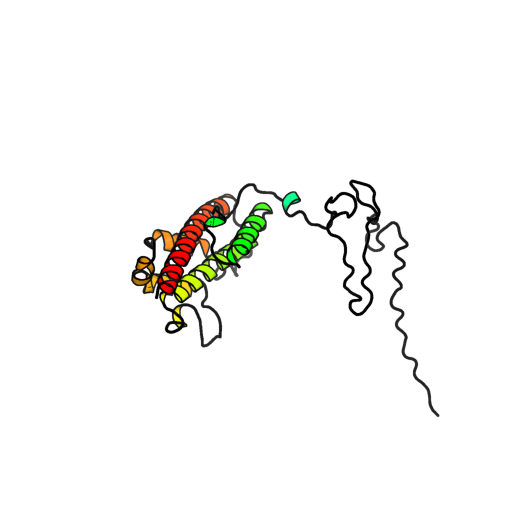TOM 1686 C C . SER A 1 207 ? 5.242 12.108 -3.127 1.00 89.31 207 SER A C 1
ATOM 1688 O O . SER A 1 207 ? 5.064 11.967 -1.917 1.00 89.31 207 SER A O 1
ATOM 1690 N N . LYS A 1 208 ? 4.602 11.328 -4.008 1.00 92.50 208 LYS A N 1
ATOM 1691 C CA . LYS A 1 208 ? 3.708 10.240 -3.585 1.00 92.50 208 LYS A CA 1
ATOM 1692 C C . LYS A 1 208 ? 4.451 9.071 -2.949 1.00 92.50 208 LYS A C 1
ATOM 1694 O O . LYS A 1 208 ? 3.870 8.433 -2.081 1.00 92.50 208 LYS A O 1
ATOM 1699 N N . SER A 1 209 ? 5.680 8.792 -3.362 1.00 95.38 209 SER A N 1
ATOM 1700 C CA . SER A 1 209 ? 6.530 7.742 -2.800 1.00 95.38 209 SER A CA 1
ATOM 1701 C C . SER A 1 209 ? 6.861 8.031 -1.337 1.00 95.38 209 SER A C 1
ATOM 1703 O O . SER A 1 209 ? 6.671 7.170 -0.475 1.00 95.38 209 SER A O 1
ATOM 1705 N N . GLU A 1 210 ? 7.249 9.275 -1.038 1.00 94.62 210 GLU A N 1
ATOM 1706 C CA . GLU A 1 210 ? 7.519 9.737 0.329 1.00 94.62 210 GLU A CA 1
ATOM 1707 C C . GLU A 1 210 ? 6.267 9.598 1.208 1.00 94.62 210 GLU A C 1
ATOM 1709 O O . GLU A 1 210 ? 6.288 8.924 2.241 1.00 94.62 210 GLU A O 1
ATOM 1714 N N . LEU A 1 211 ? 5.133 10.139 0.744 1.00 94.81 211 LEU A N 1
ATOM 1715 C CA . LEU A 1 211 ? 3.860 10.039 1.462 1.00 94.81 211 LEU A CA 1
ATOM 1716 C C . LEU A 1 211 ? 3.420 8.581 1.658 1.00 94.81 211 LEU A C 1
ATOM 1718 O O . LEU A 1 211 ? 2.940 8.221 2.734 1.00 94.81 211 LEU A O 1
ATOM 1722 N N . ALA A 1 212 ? 3.556 7.737 0.630 1.00 96.62 212 ALA A N 1
ATOM 1723 C CA . ALA A 1 212 ? 3.176 6.327 0.688 1.00 96.62 212 ALA A CA 1
ATOM 1724 C C . ALA A 1 212 ? 4.028 5.561 1.698 1.00 96.62 212 ALA A C 1
ATOM 1726 O O . ALA A 1 212 ? 3.487 4.767 2.465 1.00 96.62 212 ALA A O 1
ATOM 1727 N N . THR A 1 213 ? 5.328 5.843 1.740 1.00 97.69 213 THR A N 1
ATOM 1728 C CA . THR A 1 213 ? 6.261 5.247 2.696 1.00 97.69 213 THR A CA 1
ATOM 1729 C C . THR A 1 213 ? 5.876 5.587 4.135 1.00 97.69 213 THR A C 1
ATOM 1731 O O . THR A 1 213 ? 5.740 4.683 4.966 1.00 97.69 213 THR A O 1
ATOM 1734 N N . ASP A 1 214 ? 5.634 6.863 4.433 1.00 95.50 214 ASP A N 1
ATOM 1735 C CA . ASP A 1 214 ? 5.269 7.306 5.783 1.00 95.50 214 ASP A CA 1
ATOM 1736 C C . ASP A 1 214 ? 3.916 6.739 6.227 1.00 95.50 214 ASP A C 1
ATOM 1738 O O . ASP A 1 214 ? 3.779 6.195 7.330 1.00 95.50 214 ASP A O 1
ATOM 17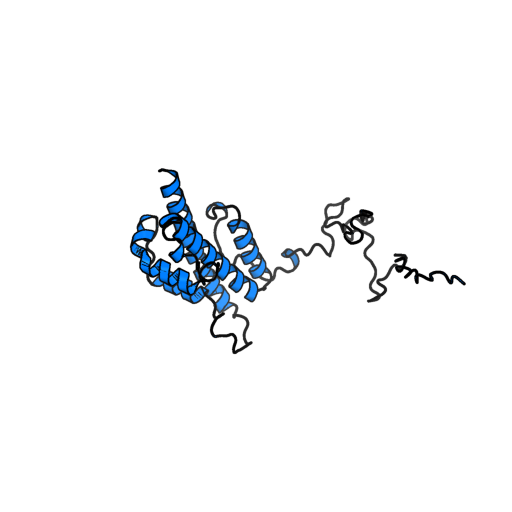42 N N . VAL A 1 215 ? 2.915 6.795 5.343 1.00 96.50 215 VAL A N 1
ATOM 1743 C CA . VAL A 1 215 ? 1.583 6.236 5.599 1.00 96.50 215 VAL A CA 1
ATOM 1744 C C . VAL A 1 215 ? 1.656 4.725 5.819 1.00 96.50 215 VAL A C 1
ATOM 1746 O O . VAL A 1 215 ? 1.058 4.227 6.776 1.00 96.50 215 VAL A O 1
ATOM 1749 N N . ALA A 1 216 ? 2.394 3.989 4.983 1.00 96.94 216 ALA A N 1
ATOM 1750 C CA . ALA A 1 216 ? 2.541 2.542 5.112 1.00 96.94 216 ALA A CA 1
ATOM 1751 C C . ALA A 1 216 ? 3.181 2.169 6.454 1.00 96.94 216 ALA A C 1
ATOM 1753 O O . ALA A 1 216 ? 2.629 1.336 7.173 1.00 96.94 216 ALA A O 1
ATOM 1754 N N . LYS A 1 217 ? 4.278 2.832 6.845 1.00 96.06 217 LYS A N 1
ATOM 1755 C CA . LYS A 1 217 ? 4.955 2.601 8.134 1.00 96.06 217 LYS A CA 1
ATOM 1756 C C . LYS A 1 217 ? 4.018 2.808 9.322 1.00 96.06 217 LYS A C 1
ATOM 1758 O O 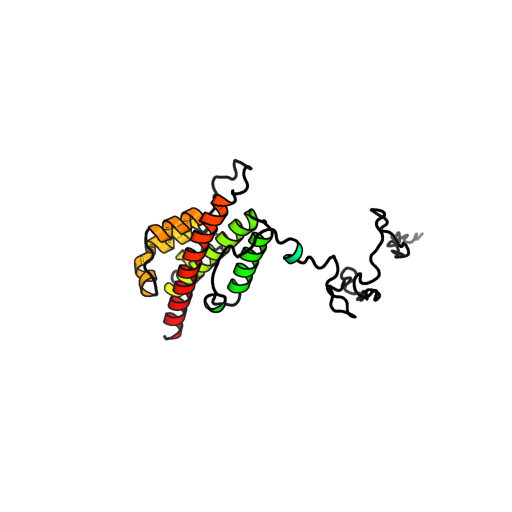. LYS A 1 217 ? 3.951 1.961 10.214 1.00 96.06 217 LYS A O 1
ATOM 1763 N N . ILE A 1 218 ? 3.254 3.903 9.327 1.00 95.69 218 ILE A N 1
ATOM 1764 C CA . ILE A 1 218 ? 2.276 4.189 10.387 1.00 95.69 218 ILE A CA 1
ATOM 1765 C C . ILE A 1 218 ? 1.194 3.104 10.439 1.00 95.69 218 ILE A C 1
ATOM 1767 O O . ILE A 1 218 ? 0.876 2.596 11.517 1.00 95.69 218 ILE A O 1
ATOM 1771 N N . LEU A 1 219 ? 0.641 2.721 9.285 1.00 96.06 219 LEU A N 1
ATOM 1772 C CA . LEU A 1 219 ? -0.429 1.730 9.200 1.00 96.06 219 LEU A CA 1
ATOM 1773 C C . LEU A 1 219 ? 0.036 0.319 9.600 1.00 96.06 219 LEU A C 1
ATOM 1775 O O . LEU A 1 219 ? -0.666 -0.349 10.360 1.00 96.06 219 LEU A O 1
ATOM 1779 N N . PHE A 1 220 ? 1.209 -0.136 9.150 1.00 95.81 220 PHE A N 1
ATOM 1780 C CA . PHE A 1 220 ? 1.771 -1.434 9.548 1.00 95.81 220 PHE A CA 1
ATOM 1781 C C . PHE A 1 220 ? 2.053 -1.501 11.046 1.00 95.81 220 PHE A C 1
ATOM 1783 O O . PHE A 1 220 ? 1.698 -2.485 11.706 1.00 95.81 220 PHE A O 1
ATOM 1790 N N . ARG A 1 221 ? 2.608 -0.424 11.609 1.00 93.81 221 ARG A N 1
ATOM 1791 C CA . ARG A 1 221 ? 2.839 -0.323 13.048 1.00 93.81 221 ARG A CA 1
ATOM 1792 C C . ARG A 1 221 ? 1.532 -0.425 13.835 1.00 93.81 221 ARG A C 1
ATOM 1794 O O . ARG A 1 221 ? 1.411 -1.295 14.697 1.00 93.81 221 ARG A O 1
ATOM 1801 N N . LEU A 1 222 ? 0.534 0.391 13.485 1.00 94.06 222 LEU A N 1
ATOM 1802 C CA . LEU A 1 222 ? -0.785 0.363 14.128 1.00 94.06 222 LEU A CA 1
ATOM 1803 C C . LEU A 1 222 ? -1.440 -1.013 14.036 1.00 94.06 222 LEU A C 1
ATOM 1805 O O . LEU A 1 222 ? -2.008 -1.507 15.009 1.00 94.06 222 LEU A O 1
ATOM 1809 N N . ARG A 1 223 ? -1.358 -1.648 12.866 1.00 93.25 223 ARG A N 1
ATOM 1810 C CA . ARG A 1 223 ? -1.894 -2.989 12.637 1.00 93.25 223 ARG A CA 1
ATOM 1811 C C . ARG A 1 223 ? -1.234 -4.024 13.545 1.00 93.25 223 ARG A C 1
ATOM 1813 O O . ARG A 1 223 ? -1.938 -4.833 14.154 1.00 93.25 223 ARG A O 1
ATOM 1820 N N . THR A 1 224 ? 0.091 -3.994 13.642 1.00 92.25 224 THR A N 1
ATOM 1821 C CA . THR A 1 224 ? 0.871 -4.914 14.478 1.00 92.25 224 THR A CA 1
ATOM 1822 C C . THR A 1 224 ? 0.520 -4.745 15.956 1.00 92.25 224 THR A C 1
ATOM 1824 O O . THR A 1 224 ? 0.249 -5.730 16.655 1.00 92.25 224 THR A O 1
ATOM 1827 N N . GLU A 1 225 ? 0.460 -3.501 16.434 1.00 91.69 225 GLU A N 1
ATOM 1828 C CA . GLU A 1 225 ? 0.137 -3.188 17.826 1.00 91.69 225 GLU A CA 1
ATOM 1829 C C . GLU A 1 225 ? -1.318 -3.579 18.166 1.00 91.69 225 GLU A C 1
ATOM 1831 O O . GLU A 1 225 ? -1.555 -4.271 19.163 1.00 91.69 225 GLU A O 1
ATOM 1836 N N . ALA A 1 226 ? -2.284 -3.257 17.295 1.00 90.50 226 ALA A N 1
ATOM 1837 C CA . ALA A 1 226 ? -3.690 -3.633 17.467 1.00 90.50 226 ALA A CA 1
ATOM 1838 C C . ALA A 1 226 ? -3.881 -5.158 17.533 1.00 90.50 226 ALA A C 1
ATOM 1840 O O . ALA A 1 226 ? -4.558 -5.672 18.424 1.00 90.50 226 ALA A O 1
ATOM 1841 N N . LYS A 1 227 ? -3.241 -5.918 16.637 1.00 88.50 227 LYS A N 1
ATOM 1842 C CA . LYS A 1 227 ? -3.316 -7.388 16.653 1.00 88.50 227 LYS A CA 1
ATOM 1843 C C . LYS A 1 227 ? -2.705 -8.006 17.903 1.00 88.50 227 LYS A C 1
ATOM 1845 O O . LYS A 1 227 ? -3.226 -8.999 18.410 1.00 88.50 227 LYS A O 1
ATOM 1850 N N . THR A 1 228 ? -1.592 -7.459 18.379 1.00 86.00 228 THR A N 1
ATOM 1851 C CA . THR A 1 228 ? -0.882 -7.998 19.545 1.00 86.00 228 THR A CA 1
ATOM 1852 C C . THR A 1 228 ? -1.691 -7.791 20.824 1.00 86.00 228 THR A C 1
ATOM 1854 O O . THR A 1 228 ? -1.819 -8.718 21.627 1.00 86.00 228 THR A O 1
ATOM 1857 N N . ALA A 1 229 ? -2.328 -6.627 20.975 1.00 81.19 229 ALA A N 1
ATOM 1858 C CA . ALA A 1 229 ? -3.193 -6.338 22.116 1.00 81.19 229 ALA A CA 1
ATOM 1859 C C . ALA A 1 229 ? -4.349 -7.349 22.254 1.00 81.19 229 ALA A C 1
ATOM 1861 O O . ALA A 1 229 ? -4.652 -7.795 23.358 1.00 81.19 229 ALA A O 1
ATOM 1862 N N . HIS A 1 230 ? -4.937 -7.790 21.138 1.00 70.06 230 HIS A N 1
ATOM 1863 C CA . HIS A 1 230 ? -6.033 -8.765 21.142 1.00 70.06 230 HIS A CA 1
ATOM 1864 C C . HIS A 1 230 ? -5.600 -10.235 21.261 1.00 70.06 230 HIS A C 1
ATOM 1866 O O . HIS A 1 230 ? -6.441 -11.080 21.539 1.00 70.06 230 HIS A O 1
ATOM 1872 N N . ARG A 1 231 ? -4.313 -10.566 21.086 1.00 60.25 231 ARG A N 1
ATOM 1873 C CA . ARG A 1 231 ? -3.783 -11.930 21.315 1.00 60.25 231 ARG A CA 1
ATOM 1874 C C . ARG A 1 231 ? -3.452 -12.223 22.780 1.00 60.25 231 ARG A C 1
ATOM 1876 O O . ARG A 1 231 ? -3.183 -13.370 23.120 1.00 60.25 231 ARG A O 1
ATOM 1883 N N . THR A 1 232 ? -3.421 -11.192 23.621 1.00 50.47 232 THR A N 1
ATOM 1884 C CA . THR A 1 232 ? -3.001 -11.283 25.031 1.00 50.47 232 THR A CA 1
ATOM 1885 C C . THR A 1 232 ? -4.200 -11.359 25.995 1.00 50.47 232 THR A C 1
ATOM 1887 O O . THR A 1 232 ? -4.022 -11.370 27.212 1.00 50.47 232 THR A O 1
ATOM 1890 N N . HIS A 1 233 ? -5.418 -11.438 25.451 1.00 40.34 233 HIS A N 1
ATOM 1891 C CA . HIS A 1 233 ? -6.687 -11.621 26.158 1.00 40.34 233 HIS A CA 1
ATOM 1892 C C . HIS A 1 233 ? -7.373 -12.904 25.689 1.00 40.34 233 HIS A C 1
ATOM 1894 O O . HIS A 1 233 ? -8.064 -13.516 26.533 1.00 40.34 233 HIS A O 1
#

pLDDT: mean 80.59, std 18.93, range [32.97, 97.69]

InterPro domains:
  IPR016891 Protein of unknown function DUF2321 [PF10083] (10-73)

Secondary structure (DSSP, 8-state):
-------------------SB-TTT-PBP--B-TTT-PBP--B---TT-TT--B--SB-TTT-PBPTTS--TTTT--S-S-SS---GGG--SSSHHHHHHHHHHHHHTT-HHHHHHHHHHHHHHHHHHHHHHHHTTTTGGGTEETTTTEEPPHHHHHHHHHHTHHHHTTSSS---HHHHHHHHHHT-STTT-TT----PPPHHHHHHHHHHHHHHHHHHHHHHHHHHHHHH--

Foldseek 3Di:
DDDDDDPPPPPDPPPPPPDCADPPPRHGDDQADPPPRHGQDFDDPDPPCNPDGPRDQADPVPRHGDPVVPPLPVLFPDDDFLAPDDPVLADDDVGVVLRVVLRSCVRNVVQVVNLVSLLVLLLVLLLLLCCLQPNCVVVVLFDDPVVGGGDHPVSSLVSCVVCQVSLPVQHPRCDPVLSVLSVLSNPPPPPCVVDPDDRDDPVSSNVNSVSSNVNSSRSSSSSVSSNVVVVVD

Radius of gyration: 25.97 Å; chains: 1; bounding box: 58×63×72 Å